Protein AF-A0A2V7YSQ0-F1 (afdb_monomer)

Sequence (311 aa):
MSGLRAIFRGVSRERAHGLPSAWEGLARELPAIRLREMPGPPEDDIPSLSVPVEEWESQNFNFYDMDWRLDSLAERDFGPFAVDILGRPEELPRAAGEILTRCQRWMDRRNEASRSAVFDRVLAEHRDAHDLAKPLVRADYDHALDTWQWTFRLAPDADLAVQLAALFHDVERLASEADARVEHHAADYQVFKNDHAARGAELAEALLAWVGIDAGARERAAHLIAAHEHLPGPGDPDAAALSLLNDADALSFFSLNSGGYLDYFGPEATRRKVAYTLRRLRPEARRYLDGLRLRPTVAAAVAAELEALAA

Structure (mmCIF, N/CA/C/O backbone):
data_AF-A0A2V7YSQ0-F1
#
_entry.id   AF-A0A2V7YSQ0-F1
#
loop_
_atom_site.group_PDB
_atom_site.id
_atom_site.type_symbol
_atom_site.label_atom_id
_atom_site.label_alt_id
_atom_site.label_comp_id
_atom_site.label_asym_id
_atom_site.label_entity_id
_atom_site.label_seq_id
_atom_site.pdbx_PDB_ins_code
_atom_site.Cartn_x
_atom_site.Cartn_y
_atom_site.Cartn_z
_atom_site.occupancy
_atom_site.B_iso_or_equiv
_atom_site.auth_seq_id
_atom_site.auth_comp_id
_atom_site.auth_asym_id
_atom_site.auth_atom_id
_atom_site.pdbx_PDB_model_num
ATOM 1 N N . MET A 1 1 ? 16.114 -13.791 -24.724 1.00 64.12 1 MET A N 1
ATOM 2 C CA . MET A 1 1 ? 15.892 -12.904 -23.568 1.00 64.12 1 MET A CA 1
ATOM 3 C C . MET A 1 1 ? 15.799 -13.786 -22.347 1.00 64.12 1 MET A C 1
ATOM 5 O O . MET A 1 1 ? 15.045 -14.748 -22.391 1.00 64.12 1 MET A O 1
ATOM 9 N N . SER A 1 2 ? 16.596 -13.502 -21.325 1.00 84.88 2 SER A N 1
ATOM 10 C CA . SER A 1 2 ? 16.394 -14.041 -19.981 1.00 84.88 2 SER A CA 1
ATOM 11 C C . SER A 1 2 ? 15.284 -13.257 -19.280 1.00 84.88 2 SER A C 1
ATOM 13 O O . SER A 1 2 ? 15.035 -12.100 -19.620 1.00 84.88 2 SER A O 1
ATOM 15 N N . GLY A 1 3 ? 14.641 -13.858 -18.292 1.00 92.69 3 GLY A N 1
ATOM 16 C CA . GLY A 1 3 ? 13.670 -13.172 -17.452 1.00 92.69 3 GLY A CA 1
ATOM 17 C C . GLY A 1 3 ? 13.597 -13.760 -16.053 1.00 92.69 3 GLY A C 1
ATOM 18 O O . GLY A 1 3 ? 14.205 -14.792 -15.757 1.00 92.69 3 GLY A O 1
ATOM 19 N N . LEU A 1 4 ? 12.826 -13.098 -15.203 1.00 94.75 4 LEU A N 1
ATOM 20 C CA . LEU A 1 4 ? 12.463 -13.571 -13.878 1.00 94.75 4 LEU A CA 1
ATOM 21 C C . LEU A 1 4 ? 10.946 -13.694 -13.805 1.00 94.75 4 LEU A C 1
ATOM 23 O O . LEU A 1 4 ? 10.229 -12.726 -14.040 1.00 94.75 4 LEU A O 1
ATOM 27 N N . ARG A 1 5 ? 10.465 -14.871 -13.426 1.00 94.88 5 ARG A N 1
ATOM 28 C CA . ARG A 1 5 ? 9.064 -15.108 -13.107 1.00 94.88 5 ARG A CA 1
ATOM 29 C C . ARG A 1 5 ? 8.829 -14.952 -11.620 1.00 94.88 5 ARG A C 1
ATOM 31 O O . ARG A 1 5 ? 9.484 -15.628 -10.827 1.00 94.88 5 ARG A O 1
ATOM 38 N N . ALA A 1 6 ? 7.853 -14.136 -11.253 1.00 95.00 6 ALA A N 1
ATOM 39 C CA . ALA A 1 6 ? 7.338 -14.025 -9.898 1.00 95.00 6 ALA A CA 1
ATOM 40 C C . ALA A 1 6 ? 5.908 -14.560 -9.849 1.00 95.00 6 ALA A C 1
ATOM 42 O O . ALA A 1 6 ? 5.022 -13.998 -10.482 1.00 95.00 6 ALA A O 1
ATOM 43 N N . ILE A 1 7 ? 5.684 -15.649 -9.115 1.00 94.06 7 ILE A N 1
ATOM 44 C CA . ILE A 1 7 ? 4.374 -16.299 -8.992 1.00 94.06 7 ILE A CA 1
ATOM 45 C C . ILE A 1 7 ? 3.739 -15.900 -7.658 1.00 94.06 7 ILE A C 1
ATOM 47 O O . ILE A 1 7 ? 4.334 -16.098 -6.592 1.00 94.06 7 ILE A O 1
ATOM 51 N N . PHE A 1 8 ? 2.524 -15.365 -7.742 1.00 93.31 8 PHE A N 1
ATOM 52 C CA . PHE A 1 8 ? 1.687 -14.915 -6.637 1.00 93.31 8 PHE A CA 1
ATOM 53 C C . PHE A 1 8 ? 0.576 -15.933 -6.382 1.00 93.31 8 PHE A C 1
ATOM 55 O O . PHE A 1 8 ? -0.023 -16.437 -7.331 1.00 93.31 8 PHE A O 1
ATOM 62 N N . ARG A 1 9 ? 0.262 -16.176 -5.099 1.00 86.44 9 ARG A N 1
ATOM 63 C CA . ARG A 1 9 ? -0.756 -17.140 -4.623 1.00 86.44 9 ARG A CA 1
ATOM 64 C C . ARG A 1 9 ? -0.460 -18.593 -5.049 1.00 86.44 9 ARG A C 1
ATOM 66 O O . ARG A 1 9 ? 0.371 -18.865 -5.907 1.00 86.44 9 ARG A O 1
ATOM 73 N N . GLY A 1 10 ? -1.059 -19.572 -4.365 1.00 65.56 10 GLY A N 1
ATOM 74 C CA . GLY A 1 10 ? -0.857 -21.001 -4.682 1.00 65.56 10 GLY A CA 1
ATOM 75 C C . GLY A 1 10 ? 0.560 -21.548 -4.426 1.00 65.56 10 GLY A C 1
ATOM 76 O O . GLY A 1 10 ? 0.900 -22.646 -4.869 1.00 65.56 10 GLY A O 1
ATOM 77 N N . VAL A 1 11 ? 1.402 -20.809 -3.701 1.00 57.97 11 VAL A N 1
ATOM 78 C CA . VAL A 1 11 ? 2.773 -21.218 -3.388 1.00 57.97 11 VAL A CA 1
ATOM 79 C C . VAL A 1 11 ? 2.751 -22.213 -2.221 1.00 57.97 11 VAL A C 1
ATOM 81 O O . VAL A 1 11 ? 2.649 -21.831 -1.057 1.00 57.97 11 VAL A O 1
ATOM 84 N N . SER A 1 12 ? 2.867 -23.512 -2.521 1.00 52.91 12 SER A N 1
ATOM 85 C CA . SER A 1 12 ? 3.298 -24.513 -1.529 1.00 52.91 12 SER A CA 1
ATOM 86 C C . SER A 1 12 ? 4.596 -24.026 -0.867 1.00 52.91 12 SER A C 1
ATOM 88 O O . SER A 1 12 ? 5.493 -23.572 -1.585 1.00 52.91 12 SER A O 1
ATOM 90 N N . ARG A 1 13 ? 4.698 -24.136 0.472 1.00 50.50 13 ARG A N 1
ATOM 91 C CA . ARG A 1 13 ? 5.861 -23.772 1.320 1.00 50.50 13 ARG A CA 1
ATOM 92 C C . ARG A 1 13 ? 7.133 -24.593 1.024 1.00 50.50 13 ARG A C 1
ATOM 94 O O . ARG A 1 13 ? 7.961 -24.807 1.909 1.00 50.50 13 ARG A O 1
ATOM 101 N N . GLU A 1 14 ? 7.318 -25.075 -0.194 1.00 47.69 14 GLU A N 1
ATOM 102 C CA . GLU A 1 14 ? 8.630 -25.512 -0.638 1.00 47.69 14 GLU A CA 1
ATOM 103 C C . GLU A 1 14 ? 9.538 -24.286 -0.644 1.00 47.69 14 GLU A C 1
ATOM 105 O O . GLU A 1 14 ? 9.328 -23.326 -1.388 1.00 47.69 14 GLU A O 1
ATOM 110 N N . ARG A 1 15 ? 10.516 -24.294 0.269 1.00 49.53 15 ARG A N 1
ATOM 111 C CA . ARG A 1 15 ? 11.587 -23.301 0.287 1.00 49.53 15 ARG A CA 1
ATOM 112 C C . ARG A 1 15 ? 12.182 -23.244 -1.111 1.00 49.53 15 ARG A C 1
ATOM 114 O O . ARG A 1 15 ? 12.378 -24.287 -1.731 1.00 49.53 15 ARG A O 1
ATOM 121 N N . ALA A 1 16 ? 12.500 -22.037 -1.562 1.00 51.12 16 ALA A N 1
ATOM 122 C CA . ALA A 1 16 ? 13.264 -21.809 -2.775 1.00 51.12 16 ALA A CA 1
ATOM 123 C C . ALA A 1 16 ? 14.678 -22.408 -2.623 1.00 51.12 16 ALA A C 1
ATOM 125 O O . ALA A 1 16 ? 15.647 -21.716 -2.329 1.00 51.12 16 ALA A O 1
ATOM 126 N N . HIS A 1 17 ? 14.790 -23.729 -2.723 1.00 44.84 17 HIS A N 1
ATOM 127 C CA . HIS A 1 17 ? 16.056 -24.432 -2.742 1.00 44.84 17 HIS A CA 1
ATOM 128 C C . HIS A 1 17 ? 16.632 -24.310 -4.152 1.00 44.84 17 HIS A C 1
ATOM 130 O O . HIS A 1 17 ? 15.997 -24.719 -5.120 1.00 44.84 17 HIS A O 1
ATOM 136 N N . GLY A 1 18 ? 17.832 -23.735 -4.257 1.00 58.50 18 GLY A N 1
ATOM 137 C CA . GLY A 1 18 ? 18.566 -23.638 -5.520 1.00 58.50 18 GLY A CA 1
ATOM 138 C C . GLY A 1 18 ? 18.329 -22.367 -6.340 1.00 58.50 18 GLY A C 1
ATOM 139 O O . GLY A 1 18 ? 18.685 -22.363 -7.514 1.00 58.50 18 GLY A O 1
ATOM 140 N N . LEU A 1 19 ? 17.769 -21.291 -5.764 1.00 64.56 19 LEU A N 1
ATOM 141 C CA . LEU A 1 19 ? 17.827 -19.982 -6.425 1.00 64.56 19 LEU A CA 1
ATOM 142 C C . LEU A 1 19 ? 19.280 -19.479 -6.466 1.00 64.56 19 LEU A C 1
ATOM 144 O O . LEU A 1 19 ? 19.974 -19.569 -5.452 1.00 64.56 19 LEU A O 1
ATOM 148 N N . PRO A 1 20 ? 19.744 -18.925 -7.599 1.00 71.44 20 PRO A N 1
ATOM 149 C CA . PRO A 1 20 ? 21.018 -18.219 -7.658 1.00 71.44 20 PRO A CA 1
ATOM 150 C C . PRO A 1 20 ? 21.117 -17.111 -6.603 1.00 71.44 20 PRO A C 1
ATOM 152 O O . PRO A 1 20 ? 20.122 -16.461 -6.274 1.00 71.44 20 PRO A O 1
ATOM 155 N N . SER A 1 21 ? 22.339 -16.839 -6.131 1.00 72.81 21 SER A N 1
ATOM 156 C CA . SER A 1 21 ? 22.615 -15.847 -5.078 1.00 72.81 21 SER A CA 1
ATOM 157 C C . SER A 1 21 ? 22.058 -14.452 -5.385 1.00 72.81 21 SER A C 1
ATOM 159 O O . SER A 1 21 ? 21.745 -13.696 -4.469 1.00 72.81 21 SER A O 1
ATOM 161 N N . ALA A 1 22 ? 21.899 -14.116 -6.670 1.00 79.69 22 ALA A N 1
ATOM 162 C CA . ALA A 1 22 ? 21.325 -12.853 -7.128 1.00 79.69 22 ALA A CA 1
ATOM 163 C C . ALA A 1 22 ? 19.872 -12.628 -6.657 1.00 79.69 22 ALA A C 1
ATOM 165 O O . ALA A 1 22 ? 19.461 -11.481 -6.502 1.00 79.69 22 ALA A O 1
ATOM 166 N N . TRP A 1 23 ? 19.111 -13.695 -6.380 1.00 87.88 23 TRP A N 1
ATOM 167 C CA . TRP A 1 23 ? 17.690 -13.618 -6.009 1.00 87.88 23 TRP A CA 1
ATOM 168 C C . TRP A 1 23 ? 17.419 -13.859 -4.523 1.00 87.88 23 TRP A C 1
ATOM 170 O O . TRP A 1 23 ? 16.304 -13.627 -4.061 1.00 87.88 23 TRP A O 1
ATOM 180 N N . GLU A 1 24 ? 18.416 -14.297 -3.750 1.00 85.69 24 GLU A N 1
ATOM 181 C CA . GLU A 1 24 ? 18.244 -14.616 -2.326 1.00 85.69 24 GLU A CA 1
ATOM 182 C C . GLU A 1 24 ? 17.800 -13.407 -1.496 1.00 85.69 24 GLU A C 1
ATOM 184 O O . GLU A 1 24 ? 16.998 -13.549 -0.572 1.00 85.69 24 GLU A O 1
ATOM 189 N N . GLY A 1 25 ? 18.309 -12.213 -1.824 1.00 87.50 25 GLY A N 1
ATOM 190 C CA . GLY A 1 25 ? 17.897 -10.968 -1.173 1.00 87.50 25 GLY A CA 1
ATOM 191 C C . GLY A 1 25 ? 16.407 -10.699 -1.371 1.00 87.50 25 GLY A C 1
ATOM 192 O O . GLY A 1 25 ? 15.675 -10.532 -0.397 1.00 87.50 25 GLY A O 1
ATOM 193 N N . LEU A 1 26 ? 15.956 -10.768 -2.625 1.00 88.56 26 LEU A N 1
ATOM 194 C CA . LEU A 1 26 ? 14.568 -10.527 -3.005 1.00 88.56 26 LEU A CA 1
ATOM 195 C C . LEU A 1 26 ? 13.623 -11.598 -2.442 1.00 88.56 26 LEU A C 1
ATOM 197 O O . LEU A 1 26 ? 12.566 -11.270 -1.915 1.00 88.56 26 LEU A O 1
ATOM 201 N N . ALA A 1 27 ? 14.024 -12.871 -2.467 1.00 88.75 27 ALA A N 1
ATOM 202 C CA . ALA A 1 27 ? 13.246 -13.966 -1.888 1.00 88.75 27 ALA A CA 1
ATOM 203 C C . ALA A 1 27 ? 13.101 -13.845 -0.360 1.00 88.75 27 ALA A C 1
ATOM 205 O O . ALA A 1 27 ? 12.060 -14.197 0.195 1.00 88.75 27 ALA A O 1
ATOM 206 N N . ARG A 1 28 ? 14.128 -13.337 0.336 1.00 87.94 28 ARG A N 1
ATOM 207 C CA . ARG A 1 28 ? 14.058 -13.066 1.782 1.00 87.94 28 ARG A CA 1
ATOM 208 C C . ARG A 1 28 ? 13.123 -11.901 2.087 1.00 87.94 28 ARG A C 1
ATOM 210 O O . ARG A 1 28 ? 12.396 -11.944 3.074 1.00 87.94 28 ARG A O 1
ATOM 217 N N . GLU A 1 29 ? 13.165 -10.870 1.255 1.00 87.81 29 GLU A N 1
ATOM 218 C CA . GLU A 1 29 ? 12.348 -9.672 1.415 1.00 87.81 29 GLU A CA 1
ATOM 219 C C . GLU A 1 29 ? 10.873 -9.905 1.057 1.00 87.81 29 GLU A C 1
ATOM 221 O O . GLU A 1 29 ? 9.981 -9.329 1.688 1.00 87.81 29 GLU A O 1
ATOM 226 N N . LEU A 1 30 ? 10.612 -10.786 0.086 1.00 89.75 30 LEU A N 1
ATOM 227 C CA . LEU A 1 30 ? 9.295 -11.100 -0.466 1.00 89.75 30 LEU A CA 1
ATOM 228 C C . LEU A 1 30 ? 8.984 -12.609 -0.363 1.00 89.75 30 LEU A C 1
ATOM 230 O O . LEU A 1 30 ? 8.771 -13.277 -1.376 1.00 89.75 30 LEU A O 1
ATOM 234 N N . PRO A 1 31 ? 8.904 -13.173 0.858 1.00 88.31 31 PRO A N 1
ATOM 235 C CA . PRO A 1 31 ? 8.850 -14.623 1.072 1.00 88.31 31 PRO A CA 1
ATOM 236 C C . PRO A 1 31 ? 7.537 -15.285 0.624 1.00 88.31 31 PRO A C 1
ATOM 238 O O . PRO A 1 31 ? 7.444 -16.511 0.599 1.00 88.31 31 PRO A O 1
ATOM 241 N N . ALA A 1 32 ? 6.509 -14.492 0.309 1.00 89.19 32 ALA A N 1
ATOM 242 C CA . ALA A 1 32 ? 5.219 -14.970 -0.187 1.00 89.19 32 ALA A CA 1
ATOM 243 C C . ALA A 1 32 ? 5.178 -15.131 -1.721 1.00 89.19 32 ALA A C 1
ATOM 245 O O . ALA A 1 32 ? 4.180 -15.619 -2.249 1.00 89.19 32 ALA A O 1
ATOM 246 N N . ILE A 1 33 ? 6.243 -14.735 -2.430 1.00 90.81 33 ILE A N 1
ATOM 247 C CA . ILE A 1 33 ? 6.379 -14.881 -3.882 1.00 90.81 33 ILE A CA 1
ATOM 248 C C . ILE A 1 33 ? 7.325 -16.038 -4.191 1.00 90.81 33 ILE A C 1
ATOM 250 O O . ILE A 1 33 ? 8.416 -16.140 -3.629 1.00 90.81 33 ILE A O 1
ATOM 254 N N . ARG A 1 34 ? 6.948 -16.883 -5.154 1.00 90.62 34 ARG A N 1
ATOM 255 C CA . ARG A 1 34 ? 7.876 -17.858 -5.735 1.00 90.62 34 ARG A CA 1
ATOM 256 C C . ARG A 1 34 ? 8.589 -17.244 -6.934 1.00 90.62 34 ARG A C 1
ATOM 258 O O . ARG A 1 34 ? 7.948 -16.912 -7.926 1.00 90.62 34 ARG A O 1
ATOM 265 N N . LEU A 1 35 ? 9.911 -17.138 -6.845 1.00 92.06 35 LEU A N 1
ATOM 266 C CA . LEU A 1 35 ? 10.765 -16.670 -7.934 1.00 92.06 35 LEU A CA 1
ATOM 267 C C . LEU A 1 35 ? 11.282 -17.852 -8.765 1.00 92.06 35 LEU A C 1
ATOM 269 O O . LEU A 1 35 ? 11.637 -18.891 -8.207 1.00 92.06 35 LEU A O 1
ATOM 273 N N . ARG A 1 36 ? 11.335 -17.697 -10.090 1.00 90.75 36 ARG A N 1
ATOM 274 C CA . ARG A 1 36 ? 11.885 -18.684 -11.033 1.00 90.75 36 ARG A CA 1
ATOM 275 C C . ARG A 1 36 ? 12.567 -17.974 -12.199 1.00 90.75 36 ARG A C 1
ATOM 277 O O . ARG A 1 36 ? 11.959 -17.126 -12.839 1.00 90.75 36 ARG A O 1
ATOM 284 N N . GLU A 1 37 ? 13.802 -18.347 -12.513 1.00 90.69 37 GLU A N 1
ATOM 285 C CA . GLU A 1 37 ? 14.463 -17.852 -13.724 1.00 90.69 37 GLU A CA 1
ATOM 286 C C . GLU A 1 37 ? 13.796 -18.403 -14.988 1.00 90.69 37 GLU A C 1
ATOM 288 O O . GLU A 1 37 ? 13.350 -19.553 -15.046 1.00 90.69 37 GLU A O 1
ATOM 293 N N . MET A 1 38 ? 13.748 -17.563 -16.015 1.00 89.06 38 MET A N 1
ATOM 294 C CA . MET A 1 38 ? 13.172 -17.867 -17.315 1.00 89.06 38 MET A CA 1
ATOM 295 C C . MET A 1 38 ? 14.259 -17.768 -18.388 1.00 89.06 38 MET A C 1
ATOM 297 O O . MET A 1 38 ? 14.553 -16.669 -18.861 1.00 89.06 38 MET A O 1
ATOM 301 N N . PRO A 1 39 ? 14.871 -18.889 -18.812 1.00 83.62 39 PRO A N 1
ATOM 302 C CA . PRO A 1 39 ? 15.770 -18.888 -19.969 1.00 83.62 39 PRO A CA 1
ATOM 303 C C . PRO A 1 39 ? 15.010 -18.728 -21.302 1.00 83.62 39 PRO A C 1
ATOM 305 O O . PRO A 1 39 ? 15.621 -18.462 -22.336 1.00 83.62 39 PRO A O 1
ATOM 308 N N . GLY A 1 40 ? 13.683 -18.886 -21.276 1.00 81.31 40 GLY A N 1
ATOM 309 C CA . GLY A 1 40 ? 12.763 -18.763 -22.402 1.00 81.31 40 GLY A CA 1
ATOM 310 C C . GLY A 1 40 ? 11.313 -18.597 -21.918 1.00 81.31 40 GLY A C 1
ATOM 311 O O . GLY A 1 40 ? 11.101 -18.383 -20.720 1.00 81.31 40 GLY A O 1
ATOM 312 N N . PRO A 1 41 ? 10.319 -18.680 -22.822 1.00 81.81 41 PRO A N 1
ATOM 313 C CA . PRO A 1 41 ? 8.902 -18.586 -22.470 1.00 81.81 41 PRO A CA 1
ATOM 314 C C . PRO A 1 41 ? 8.510 -19.623 -21.406 1.00 81.81 41 PRO A C 1
ATOM 316 O O . PRO A 1 41 ? 9.106 -20.703 -21.364 1.00 81.81 41 PRO A O 1
ATOM 319 N N . PRO A 1 42 ? 7.521 -19.329 -20.547 1.00 81.94 42 PRO A N 1
ATOM 320 C CA . PRO A 1 42 ? 7.058 -20.301 -19.573 1.00 81.94 42 PRO A CA 1
ATOM 321 C C . PRO A 1 42 ? 6.341 -21.465 -20.274 1.00 81.94 42 PRO A C 1
ATOM 323 O O . PRO A 1 42 ? 5.620 -21.266 -21.246 1.00 81.94 42 PRO A O 1
ATOM 326 N N . GLU A 1 43 ? 6.545 -22.682 -19.767 1.00 82.69 43 GLU A N 1
ATOM 327 C CA . GLU A 1 43 ? 5.928 -23.919 -20.282 1.00 82.69 43 GLU A CA 1
ATOM 328 C C . GLU A 1 43 ? 4.645 -24.317 -19.528 1.00 82.69 43 GLU A C 1
ATOM 330 O O . GLU A 1 43 ? 4.051 -25.349 -19.825 1.00 82.69 43 GLU A O 1
ATOM 335 N N . ASP A 1 44 ? 4.244 -23.539 -18.521 1.00 87.12 44 ASP A N 1
ATOM 336 C CA . ASP A 1 44 ? 3.052 -23.792 -17.710 1.00 87.12 44 ASP A CA 1
ATOM 337 C C . ASP A 1 44 ? 1.910 -22.826 -18.066 1.00 87.12 44 ASP A C 1
ATOM 339 O O . ASP A 1 44 ? 2.136 -21.753 -18.626 1.00 87.12 44 ASP A O 1
ATOM 343 N N . ASP A 1 45 ? 0.684 -23.207 -17.703 1.00 89.25 45 ASP A N 1
ATOM 344 C CA . ASP A 1 45 ? -0.538 -22.460 -18.025 1.00 89.25 45 ASP A CA 1
ATOM 345 C C . ASP A 1 45 ? -0.875 -21.360 -16.996 1.00 89.25 45 ASP A C 1
ATOM 347 O O . ASP A 1 45 ? -2.008 -20.875 -16.961 1.00 89.25 45 ASP A O 1
ATOM 351 N N . ILE A 1 46 ? 0.065 -20.966 -16.121 1.00 92.56 46 ILE A N 1
ATOM 352 C CA . ILE A 1 46 ? -0.195 -19.911 -15.130 1.00 92.56 46 ILE A CA 1
ATOM 353 C C . ILE A 1 46 ? -0.385 -18.580 -15.875 1.00 92.56 46 ILE A C 1
ATOM 355 O O . ILE A 1 46 ? 0.557 -18.136 -16.543 1.00 92.56 46 ILE A O 1
ATOM 359 N N . PRO A 1 47 ? -1.547 -17.907 -15.739 1.00 94.25 47 PRO A N 1
ATOM 360 C CA . PRO A 1 47 ? -1.776 -16.604 -16.351 1.00 94.25 47 PRO A CA 1
ATOM 361 C C . PRO A 1 47 ? -0.723 -15.596 -15.892 1.00 94.25 47 PRO A C 1
ATOM 363 O O . PRO A 1 47 ? -0.451 -15.488 -14.693 1.00 94.25 47 PRO A O 1
ATOM 366 N N . SER A 1 48 ? -0.136 -14.847 -16.825 1.00 95.25 48 SER A N 1
ATOM 367 C CA . SER A 1 48 ? 0.901 -13.875 -16.488 1.00 95.25 48 SER A CA 1
ATOM 368 C C . SER A 1 48 ? 0.795 -12.549 -17.220 1.00 95.25 48 SER A C 1
ATOM 370 O O . SER A 1 48 ? 0.225 -12.441 -18.308 1.00 95.25 48 SER A O 1
ATOM 372 N N . LEU A 1 49 ? 1.375 -11.527 -16.590 1.00 96.75 49 LEU A N 1
ATOM 373 C CA . LEU A 1 49 ? 1.668 -10.244 -17.206 1.00 96.75 49 LEU A CA 1
ATOM 374 C C . LEU A 1 49 ? 3.169 -10.149 -17.484 1.00 96.75 49 LEU A C 1
ATOM 376 O O . LEU A 1 49 ? 3.975 -10.196 -16.556 1.00 96.75 49 LEU A O 1
ATOM 380 N N . SER A 1 50 ? 3.543 -9.975 -18.749 1.00 96.62 50 SER A N 1
ATOM 381 C CA . SER A 1 50 ? 4.921 -9.651 -19.115 1.00 96.62 50 SER A CA 1
ATOM 382 C C . SER A 1 50 ? 5.194 -8.161 -18.929 1.00 96.62 50 SER A C 1
ATOM 384 O O . SER A 1 50 ? 4.437 -7.331 -19.429 1.00 96.62 50 SER A O 1
ATOM 386 N N . VAL A 1 51 ? 6.291 -7.841 -18.245 1.00 97.44 51 VAL A N 1
ATOM 387 C CA . VAL A 1 51 ? 6.771 -6.475 -18.012 1.00 97.44 51 VAL A CA 1
ATOM 388 C C . VAL A 1 51 ? 8.209 -6.376 -18.529 1.00 97.44 51 VAL A C 1
ATOM 390 O O . VAL A 1 51 ? 9.144 -6.824 -17.853 1.00 97.44 51 VAL A O 1
ATOM 393 N N . PRO A 1 52 ? 8.418 -5.840 -19.743 1.00 97.00 52 PRO A N 1
ATOM 394 C CA . PRO A 1 52 ? 9.754 -5.541 -20.238 1.00 97.00 52 PRO A CA 1
ATOM 395 C C . PRO A 1 52 ? 10.419 -4.460 -19.380 1.00 97.00 52 PRO A C 1
ATOM 397 O O . PRO A 1 52 ? 9.811 -3.429 -19.093 1.00 97.00 52 PRO A O 1
ATOM 400 N N . VAL A 1 53 ? 11.680 -4.666 -18.996 1.00 96.94 53 VAL A N 1
ATOM 401 C CA . VAL A 1 53 ? 12.434 -3.701 -18.177 1.00 96.94 53 VAL A CA 1
ATOM 402 C C . VAL A 1 53 ? 12.563 -2.350 -18.888 1.00 96.94 53 VAL A C 1
ATOM 404 O O . VAL A 1 53 ? 12.370 -1.314 -18.263 1.00 96.94 53 VAL A O 1
ATOM 407 N N . GLU A 1 54 ? 12.782 -2.350 -20.205 1.00 96.19 54 GLU A N 1
ATOM 408 C CA . GLU A 1 54 ? 12.834 -1.123 -21.014 1.00 96.19 54 GLU A CA 1
ATOM 409 C C . GLU A 1 54 ? 11.526 -0.315 -20.937 1.00 96.19 54 GLU A C 1
ATOM 411 O O . GLU A 1 54 ? 11.549 0.914 -20.841 1.00 96.19 54 GLU A O 1
ATOM 416 N N . GLU A 1 55 ? 10.375 -0.995 -20.931 1.00 96.00 55 GLU A N 1
ATOM 417 C CA . GLU A 1 55 ? 9.081 -0.332 -20.767 1.00 96.00 55 GLU A CA 1
ATOM 418 C C . GLU A 1 55 ? 8.929 0.219 -19.346 1.00 96.00 55 GLU A C 1
ATOM 420 O O . GLU A 1 55 ? 8.564 1.383 -19.192 1.00 96.00 55 GLU A O 1
ATOM 425 N N . TRP A 1 56 ? 9.261 -0.569 -18.318 1.00 96.25 56 TRP A N 1
ATOM 426 C CA . TRP A 1 56 ? 9.206 -0.157 -16.906 1.00 96.25 56 TRP A CA 1
ATOM 427 C C . TRP A 1 56 ? 10.050 1.094 -16.603 1.00 96.25 56 TRP A C 1
ATOM 429 O O . TRP A 1 56 ? 9.645 1.995 -15.855 1.00 96.25 56 TRP A O 1
ATOM 439 N N . GLU A 1 57 ? 11.232 1.180 -17.210 1.00 94.06 57 GLU A N 1
ATOM 440 C CA . GLU A 1 57 ? 12.146 2.310 -17.046 1.00 94.06 57 GLU A CA 1
ATOM 441 C C . GLU A 1 57 ? 11.705 3.555 -17.831 1.00 94.06 57 GLU A C 1
ATOM 443 O O . GLU A 1 57 ? 12.145 4.671 -17.529 1.00 94.06 57 GLU A O 1
ATOM 448 N N . SER A 1 58 ? 10.775 3.408 -18.779 1.00 92.75 58 SER A N 1
ATOM 449 C CA . SER A 1 58 ? 10.237 4.523 -19.554 1.00 92.75 58 SER A CA 1
ATOM 450 C C . SER A 1 58 ? 9.632 5.602 -18.655 1.00 92.75 58 SER A C 1
ATOM 452 O O . SER A 1 58 ? 8.947 5.341 -17.663 1.00 92.75 58 SER A O 1
ATOM 454 N N . GLN A 1 59 ? 9.838 6.866 -19.032 1.00 86.31 59 GLN A N 1
ATOM 455 C CA . GLN A 1 59 ? 9.206 8.008 -18.359 1.00 86.31 59 GLN A CA 1
ATOM 456 C C . GLN A 1 59 ? 7.684 8.035 -18.551 1.00 86.31 59 GLN A C 1
ATOM 458 O O . GLN A 1 59 ? 6.982 8.667 -17.761 1.00 86.31 59 GLN A O 1
ATOM 463 N N . ASN A 1 60 ? 7.197 7.340 -19.580 1.00 86.62 60 ASN A N 1
ATOM 464 C CA . ASN A 1 60 ? 5.787 7.252 -19.945 1.00 86.62 60 ASN A CA 1
ATOM 465 C C . ASN A 1 60 ? 5.168 5.905 -19.550 1.00 86.62 60 ASN A C 1
ATOM 467 O O . ASN A 1 60 ? 4.109 5.560 -20.071 1.00 86.62 60 ASN A O 1
ATOM 471 N N . PHE A 1 61 ? 5.825 5.125 -18.682 1.00 92.75 61 PHE A N 1
ATOM 472 C CA . PHE A 1 61 ? 5.264 3.861 -18.219 1.00 92.75 61 PHE A CA 1
ATOM 473 C C . PHE A 1 61 ? 3.889 4.092 -17.582 1.00 92.75 61 PHE A C 1
ATOM 475 O O . PHE A 1 61 ? 3.730 4.928 -16.687 1.00 92.75 61 PHE A O 1
ATOM 482 N N . ASN A 1 62 ? 2.887 3.363 -18.069 1.00 92.56 62 ASN A N 1
ATOM 483 C CA . ASN A 1 62 ? 1.514 3.516 -17.620 1.00 92.56 62 ASN A CA 1
ATOM 484 C C . ASN A 1 62 ? 1.245 2.582 -16.437 1.00 92.56 62 ASN A C 1
ATOM 486 O O . ASN A 1 62 ? 0.824 1.438 -16.607 1.00 92.56 62 ASN A O 1
ATOM 490 N N . PHE A 1 63 ? 1.479 3.095 -15.230 1.00 93.12 63 PHE A N 1
ATOM 491 C CA . PHE A 1 63 ? 1.229 2.349 -14.000 1.00 93.12 63 PHE A CA 1
ATOM 492 C C . PHE A 1 63 ? -0.228 1.891 -13.862 1.00 93.12 63 PHE A C 1
ATOM 494 O O . PHE A 1 63 ? -0.459 0.768 -13.427 1.00 93.12 63 PHE A O 1
ATOM 501 N N . TYR A 1 64 ? -1.190 2.717 -14.285 1.00 92.00 64 TYR A N 1
ATOM 502 C CA . TYR A 1 64 ? -2.614 2.387 -14.206 1.00 92.00 64 TYR A CA 1
ATOM 503 C C . TYR A 1 64 ? -2.990 1.197 -15.088 1.00 92.00 64 TYR A C 1
ATOM 505 O O . TYR A 1 64 ? -3.740 0.331 -14.649 1.00 92.00 64 TYR A O 1
ATOM 513 N N . ASP A 1 65 ? -2.463 1.134 -16.316 1.00 94.62 65 ASP A N 1
ATOM 514 C CA . ASP A 1 65 ? -2.696 -0.014 -17.202 1.00 94.62 65 ASP A CA 1
ATOM 515 C C . ASP A 1 65 ? -2.094 -1.294 -16.613 1.00 94.62 65 ASP A C 1
ATOM 517 O O . ASP A 1 65 ? -2.756 -2.331 -16.577 1.00 94.62 65 ASP A O 1
ATOM 521 N N . MET A 1 66 ? -0.866 -1.216 -16.086 1.00 95.62 66 MET A N 1
ATOM 522 C CA . MET A 1 66 ? -0.229 -2.361 -15.435 1.00 95.62 66 MET A CA 1
ATOM 523 C C . MET A 1 66 ? -1.059 -2.861 -14.248 1.00 95.62 66 MET A C 1
ATOM 525 O O . MET A 1 66 ? -1.340 -4.056 -14.163 1.00 95.62 66 MET A O 1
ATOM 529 N N . ASP A 1 67 ? -1.461 -1.955 -13.355 1.00 95.44 67 ASP A N 1
ATOM 530 C CA . ASP A 1 67 ? -2.257 -2.296 -12.178 1.00 95.44 67 ASP A CA 1
ATOM 531 C C . ASP A 1 67 ? -3.594 -2.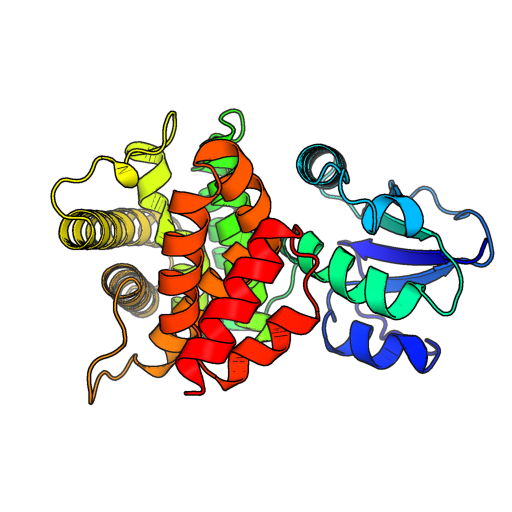918 -12.572 1.00 95.44 67 ASP A C 1
ATOM 533 O O . ASP A 1 67 ? -3.898 -4.009 -12.106 1.00 95.44 67 ASP A O 1
ATOM 537 N N . TRP A 1 68 ? -4.325 -2.313 -13.512 1.00 94.62 68 TRP A N 1
ATOM 538 C CA . TRP A 1 68 ? -5.605 -2.843 -13.985 1.00 94.62 68 TRP A CA 1
ATOM 539 C C . TRP A 1 68 ? -5.480 -4.250 -14.590 1.00 94.62 68 TRP A C 1
ATOM 541 O O . TRP A 1 68 ? -6.324 -5.122 -14.356 1.00 94.62 68 TRP A O 1
ATOM 551 N N . ARG A 1 69 ? -4.411 -4.508 -15.355 1.00 96.25 69 ARG A N 1
ATOM 552 C CA . ARG A 1 69 ? -4.144 -5.838 -15.925 1.00 96.25 69 ARG A CA 1
ATOM 553 C C . ARG A 1 69 ? -3.823 -6.862 -14.840 1.00 96.25 69 ARG A C 1
ATOM 555 O O . ARG A 1 69 ? -4.275 -8.000 -14.940 1.00 96.25 69 ARG A O 1
ATOM 562 N N . LEU A 1 70 ? -3.065 -6.478 -13.816 1.00 95.31 70 LEU A N 1
ATOM 563 C CA . LEU A 1 70 ? -2.750 -7.355 -12.687 1.00 95.31 70 LEU A CA 1
ATOM 564 C C . LEU A 1 70 ? -3.961 -7.602 -11.790 1.00 95.31 70 LEU A C 1
ATOM 566 O O . LEU A 1 70 ? -4.173 -8.738 -11.380 1.00 95.31 70 LEU A O 1
ATOM 570 N N . ASP A 1 71 ? -4.791 -6.590 -11.557 1.00 94.06 71 ASP A N 1
ATOM 571 C CA . ASP A 1 71 ? -6.066 -6.732 -10.856 1.00 94.06 71 ASP A CA 1
ATOM 572 C C . ASP A 1 71 ? -6.967 -7.725 -11.592 1.00 94.06 71 ASP A C 1
ATOM 574 O O . ASP A 1 71 ? -7.437 -8.697 -11.005 1.00 94.06 71 ASP A O 1
ATOM 578 N N . SER A 1 72 ? -7.091 -7.570 -12.914 1.00 93.81 72 SER A N 1
ATOM 579 C CA . SER A 1 72 ? -7.846 -8.497 -13.762 1.00 93.81 72 SER A CA 1
ATOM 580 C C . SER A 1 72 ? -7.326 -9.937 -13.666 1.00 93.81 72 SER A C 1
ATOM 582 O O . SER A 1 72 ? -8.116 -10.879 -13.675 1.00 93.81 72 SER A O 1
ATOM 584 N N . LEU A 1 73 ? -6.006 -10.135 -13.560 1.00 93.50 73 LEU A N 1
ATOM 585 C CA . LEU A 1 73 ? -5.408 -11.460 -13.352 1.00 93.50 73 LEU A CA 1
ATOM 586 C C . LEU A 1 73 ? -5.698 -12.005 -11.948 1.00 93.50 73 LEU A C 1
ATOM 588 O O . LEU A 1 73 ? -6.060 -13.172 -11.804 1.00 93.50 73 LEU A O 1
ATOM 592 N N . ALA A 1 74 ? -5.552 -11.168 -10.922 1.00 91.31 74 ALA A N 1
ATOM 593 C CA . ALA A 1 74 ? -5.732 -11.544 -9.528 1.00 91.31 74 ALA A CA 1
ATOM 594 C C . ALA A 1 74 ? -7.201 -11.838 -9.173 1.00 91.31 74 ALA A C 1
ATOM 596 O O . ALA A 1 74 ? -7.457 -12.646 -8.278 1.00 91.31 74 ALA A O 1
ATOM 597 N N . GLU A 1 75 ? -8.159 -11.203 -9.845 1.00 90.00 75 GLU A N 1
ATOM 598 C CA . GLU A 1 75 ? -9.595 -11.327 -9.560 1.00 90.00 75 GLU A CA 1
ATOM 599 C C . GLU A 1 75 ? -10.311 -12.372 -10.425 1.00 90.00 75 GLU A C 1
ATOM 601 O O . GLU A 1 75 ? -11.398 -12.809 -10.059 1.00 90.00 75 GLU A O 1
ATOM 606 N N . ARG A 1 76 ? -9.715 -12.817 -11.543 1.00 83.19 76 ARG A N 1
ATOM 607 C CA . ARG A 1 76 ? -10.373 -13.724 -12.501 1.00 83.19 76 ARG A CA 1
ATOM 608 C C . ARG A 1 76 ? -10.876 -15.023 -11.865 1.00 83.19 76 ARG A C 1
ATOM 610 O O . ARG A 1 76 ? -12.044 -15.353 -12.015 1.00 83.19 76 ARG A O 1
ATOM 617 N N . ASP A 1 77 ? -9.988 -15.740 -11.178 1.00 80.31 77 ASP A N 1
ATOM 618 C CA . ASP A 1 77 ? -10.279 -17.056 -10.582 1.00 80.31 77 ASP A CA 1
ATOM 619 C C . ASP A 1 77 ? -9.770 -17.169 -9.132 1.00 80.31 77 ASP A C 1
ATOM 621 O O . ASP A 1 77 ? -9.783 -18.249 -8.544 1.00 80.31 77 ASP A O 1
ATOM 625 N N . PHE A 1 78 ? -9.232 -16.076 -8.571 1.00 81.38 78 PHE A N 1
ATOM 626 C CA . PHE A 1 78 ? -8.492 -16.042 -7.296 1.00 81.38 78 PHE A CA 1
ATOM 627 C C . PHE A 1 78 ? -7.333 -17.061 -7.188 1.00 81.38 78 PHE A C 1
ATOM 629 O O . PHE A 1 78 ? -6.757 -17.251 -6.114 1.00 81.38 78 PHE A O 1
ATOM 636 N N . GLY A 1 79 ? -6.965 -17.693 -8.306 1.00 87.06 79 GLY A N 1
ATOM 637 C CA . GLY A 1 79 ? -5.892 -18.670 -8.426 1.00 87.06 79 GLY A CA 1
ATOM 638 C C . GLY A 1 79 ? -4.496 -18.042 -8.510 1.00 87.06 79 GLY A C 1
ATOM 639 O O . GLY A 1 79 ? -4.337 -16.826 -8.357 1.00 87.06 79 GLY A O 1
ATOM 640 N N . PRO A 1 80 ? -3.460 -18.871 -8.727 1.00 92.19 80 PRO A N 1
ATOM 641 C CA . PRO A 1 80 ? -2.112 -18.376 -8.949 1.00 92.19 80 PRO A CA 1
ATOM 642 C C . PRO A 1 80 ? -2.025 -17.578 -10.253 1.00 92.19 80 PRO A C 1
ATOM 644 O O . PRO A 1 80 ? -2.598 -17.967 -11.270 1.00 92.19 80 PRO A O 1
ATOM 647 N N . PHE A 1 81 ? -1.249 -16.501 -10.228 1.00 94.88 81 PHE A N 1
ATOM 648 C CA . PHE A 1 81 ? -0.883 -15.720 -11.409 1.00 94.88 81 PHE A CA 1
ATOM 649 C C . PHE A 1 81 ? 0.589 -15.314 -11.315 1.00 94.88 81 PHE A C 1
ATOM 651 O O . PHE A 1 81 ? 1.213 -15.459 -10.258 1.00 94.88 81 PHE A O 1
ATOM 658 N N . ALA A 1 82 ? 1.167 -14.826 -12.409 1.00 95.56 82 ALA A N 1
ATOM 659 C CA . ALA A 1 82 ? 2.573 -14.449 -12.434 1.00 95.56 82 ALA A CA 1
ATOM 660 C C . ALA A 1 82 ? 2.853 -13.086 -13.073 1.00 95.56 82 ALA A C 1
ATOM 662 O O . ALA A 1 82 ? 2.093 -12.577 -13.895 1.00 95.56 82 ALA A O 1
ATOM 663 N N . VAL A 1 83 ? 3.998 -12.521 -12.704 1.00 96.94 83 VAL A N 1
ATOM 664 C CA . VAL A 1 83 ? 4.620 -11.379 -13.373 1.00 96.94 83 VAL A CA 1
ATOM 665 C C . VAL A 1 83 ? 5.926 -11.863 -13.984 1.00 96.94 83 VAL A C 1
ATOM 667 O O . VAL A 1 83 ? 6.797 -12.369 -13.271 1.00 96.94 83 VAL A O 1
ATOM 670 N N . ASP A 1 84 ? 6.046 -11.727 -15.301 1.00 96.50 84 ASP A N 1
ATOM 671 C CA . ASP A 1 84 ? 7.223 -12.137 -16.062 1.00 96.50 84 ASP A CA 1
ATOM 672 C C . ASP A 1 84 ? 8.049 -10.887 -16.379 1.00 96.50 84 ASP A C 1
ATOM 674 O O . ASP A 1 84 ? 7.685 -10.084 -17.238 1.00 96.50 84 ASP A O 1
ATOM 678 N N . ILE A 1 85 ? 9.157 -10.700 -15.667 1.00 97.00 85 ILE A N 1
ATOM 679 C CA . ILE A 1 85 ? 10.038 -9.539 -15.808 1.00 97.00 85 ILE A CA 1
ATOM 680 C C . ILE A 1 85 ? 11.101 -9.880 -16.851 1.00 97.00 85 ILE A C 1
ATOM 682 O O . ILE A 1 85 ? 11.893 -10.805 -16.656 1.00 97.00 85 ILE A O 1
ATOM 686 N N . LEU A 1 86 ? 11.110 -9.156 -17.971 1.00 95.94 86 LEU A N 1
ATOM 687 C CA . LEU A 1 86 ? 11.907 -9.497 -19.154 1.00 95.94 86 LEU A CA 1
ATOM 688 C C . LEU A 1 86 ? 12.966 -8.426 -19.417 1.00 95.94 86 LEU A C 1
ATOM 690 O O . LEU A 1 86 ? 12.631 -7.262 -19.616 1.00 95.94 86 LEU A O 1
ATOM 694 N N . GLY A 1 87 ? 14.242 -8.803 -19.454 1.00 94.62 87 GLY A N 1
ATOM 695 C CA . GLY A 1 87 ? 15.328 -7.832 -19.599 1.00 94.62 87 GLY A CA 1
ATOM 696 C C . GLY A 1 87 ? 16.710 -8.470 -19.614 1.00 94.62 87 GLY A C 1
ATOM 697 O O . GLY A 1 87 ? 16.851 -9.701 -19.634 1.00 94.62 87 GLY A O 1
ATOM 698 N N . ARG A 1 88 ? 17.751 -7.635 -19.622 1.00 92.69 88 ARG A N 1
ATOM 699 C CA . ARG A 1 88 ? 19.131 -8.126 -19.552 1.00 92.69 88 ARG A CA 1
ATOM 700 C C . ARG A 1 88 ? 19.464 -8.556 -18.117 1.00 92.69 88 ARG A C 1
ATOM 702 O O . ARG A 1 88 ? 18.975 -7.925 -17.178 1.00 92.69 88 ARG A O 1
ATOM 709 N N . PRO A 1 89 ? 20.282 -9.608 -17.909 1.00 90.50 89 PRO A N 1
ATOM 710 C CA . PRO A 1 89 ? 20.581 -10.131 -16.572 1.00 90.50 89 PRO A CA 1
ATOM 711 C C . PRO A 1 89 ? 21.047 -9.080 -15.557 1.00 90.50 89 PRO A C 1
ATOM 713 O O . PRO A 1 89 ? 20.714 -9.183 -14.381 1.00 90.50 89 PRO A O 1
ATOM 716 N N . GLU A 1 90 ? 21.789 -8.066 -16.001 1.00 90.88 90 GLU A N 1
ATOM 717 C CA . GLU A 1 90 ? 22.299 -6.983 -15.160 1.00 90.88 90 GLU A CA 1
ATOM 718 C C . GLU A 1 90 ? 21.226 -5.981 -14.692 1.00 90.88 90 GLU A C 1
ATOM 720 O O . GLU A 1 90 ? 21.413 -5.326 -13.668 1.00 90.88 90 GLU A O 1
ATOM 725 N N . GLU A 1 91 ? 20.101 -5.876 -15.401 1.00 92.69 91 GLU A N 1
ATOM 726 C CA . GLU A 1 91 ? 19.008 -4.938 -15.096 1.00 92.69 91 GLU A CA 1
ATOM 727 C C . GLU A 1 91 ? 17.936 -5.584 -14.206 1.00 92.69 91 GLU A C 1
ATOM 729 O O . GLU A 1 91 ? 17.298 -4.920 -13.383 1.00 92.69 91 GLU A O 1
ATOM 734 N N . LEU A 1 92 ? 17.751 -6.902 -14.353 1.00 92.81 92 LEU A N 1
ATOM 735 C CA . LEU A 1 92 ? 16.666 -7.646 -13.717 1.00 92.81 92 LEU A CA 1
ATOM 736 C C . LEU A 1 92 ? 16.616 -7.511 -12.183 1.00 92.81 92 LEU A C 1
ATOM 738 O O . LEU A 1 92 ? 15.508 -7.350 -11.679 1.00 92.81 92 LEU A O 1
ATOM 742 N N . PRO A 1 93 ? 17.723 -7.544 -11.407 1.00 92.06 93 PRO A N 1
ATOM 743 C CA . PRO A 1 93 ? 17.643 -7.455 -9.947 1.00 92.06 93 PRO A CA 1
ATOM 744 C C . PRO A 1 93 ? 16.979 -6.173 -9.447 1.00 92.06 93 PRO A C 1
ATOM 746 O O . PRO A 1 93 ? 16.120 -6.224 -8.566 1.00 92.06 93 PRO A O 1
ATOM 749 N N . ARG A 1 94 ? 17.343 -5.030 -10.040 1.00 93.00 94 ARG A N 1
ATOM 750 C CA . ARG A 1 94 ? 16.770 -3.733 -9.678 1.00 93.00 94 ARG A CA 1
ATOM 751 C C . ARG A 1 94 ? 15.308 -3.651 -10.102 1.00 93.00 94 ARG A C 1
ATOM 753 O O . ARG A 1 94 ? 14.452 -3.384 -9.262 1.00 93.00 94 ARG A O 1
ATOM 760 N N . ALA A 1 95 ? 15.027 -3.924 -11.377 1.00 96.12 95 ALA A N 1
ATOM 761 C CA . ALA A 1 95 ? 13.670 -3.857 -11.909 1.00 96.12 95 ALA A CA 1
ATOM 762 C C . ALA A 1 95 ? 12.724 -4.809 -11.161 1.00 96.12 95 ALA A C 1
ATOM 764 O O . ALA A 1 95 ? 11.602 -4.436 -10.839 1.00 96.12 95 ALA A O 1
ATOM 765 N N . ALA A 1 96 ? 13.186 -6.009 -10.800 1.00 96.50 96 ALA A N 1
ATOM 766 C CA . ALA A 1 96 ? 12.405 -6.947 -10.005 1.00 96.50 96 ALA A CA 1
ATOM 767 C C . ALA A 1 96 ? 12.101 -6.422 -8.599 1.00 96.50 96 ALA A C 1
ATOM 769 O O . ALA A 1 96 ? 10.968 -6.550 -8.145 1.00 96.50 96 ALA A O 1
ATOM 770 N N . GLY A 1 97 ? 13.066 -5.801 -7.916 1.00 95.62 97 GLY A N 1
ATOM 771 C CA . GLY A 1 97 ? 12.815 -5.165 -6.620 1.00 95.62 97 GLY A CA 1
ATOM 772 C C . GLY A 1 97 ? 11.724 -4.092 -6.698 1.00 95.62 97 GLY A C 1
ATOM 773 O O . GLY A 1 97 ? 10.787 -4.102 -5.896 1.00 95.62 97 GLY A O 1
ATOM 774 N N . GLU A 1 98 ? 11.807 -3.219 -7.703 1.00 97.19 98 GLU A N 1
ATOM 775 C CA . GLU A 1 98 ? 10.849 -2.131 -7.922 1.00 97.19 98 GLU A CA 1
ATOM 776 C C . GLU A 1 98 ? 9.451 -2.664 -8.303 1.00 97.19 98 GLU A C 1
ATOM 778 O O . GLU A 1 98 ? 8.454 -2.321 -7.660 1.00 97.19 98 GLU A O 1
ATOM 783 N N . ILE A 1 99 ? 9.375 -3.551 -9.304 1.00 97.69 99 ILE A N 1
ATOM 784 C CA . ILE A 1 99 ? 8.121 -4.136 -9.807 1.00 97.69 99 ILE A CA 1
ATOM 785 C C . ILE A 1 99 ? 7.433 -4.951 -8.712 1.00 97.69 99 ILE A C 1
ATOM 787 O O . ILE A 1 99 ? 6.243 -4.767 -8.459 1.00 97.69 99 ILE A O 1
ATOM 791 N N . LEU A 1 100 ? 8.160 -5.837 -8.025 1.00 96.75 100 LEU A N 1
ATOM 792 C CA . LEU A 1 100 ? 7.552 -6.696 -7.009 1.00 96.75 100 LEU A CA 1
ATOM 793 C C . LEU A 1 100 ? 7.174 -5.934 -5.740 1.00 96.75 100 LEU A C 1
ATOM 795 O O . LEU A 1 100 ? 6.232 -6.342 -5.063 1.00 96.75 100 LEU A O 1
ATOM 799 N N . THR A 1 101 ? 7.846 -4.818 -5.441 1.00 96.19 101 THR A N 1
ATOM 800 C CA . THR A 1 101 ? 7.389 -3.900 -4.392 1.00 96.19 101 THR A CA 1
ATOM 801 C C . THR A 1 101 ? 6.051 -3.273 -4.773 1.00 96.19 101 THR A C 1
ATOM 803 O O . THR A 1 101 ? 5.135 -3.320 -3.966 1.00 96.19 101 THR A O 1
ATOM 806 N N . ARG A 1 102 ? 5.874 -2.785 -6.011 1.00 96.19 102 ARG A N 1
ATOM 807 C CA . ARG A 1 102 ? 4.562 -2.292 -6.481 1.00 96.19 102 ARG A CA 1
ATOM 808 C C . ARG A 1 102 ? 3.476 -3.378 -6.459 1.00 96.19 102 ARG A C 1
ATOM 810 O O . ARG A 1 102 ? 2.301 -3.083 -6.258 1.00 96.19 102 ARG A O 1
ATOM 817 N N . CYS A 1 103 ? 3.872 -4.635 -6.653 1.00 96.31 103 CYS A N 1
ATOM 818 C CA . CYS A 1 103 ? 2.962 -5.778 -6.669 1.00 96.31 103 CYS A CA 1
ATOM 819 C C . CYS A 1 103 ? 2.676 -6.390 -5.290 1.00 96.31 103 CYS A C 1
ATOM 821 O O . CYS A 1 103 ? 1.962 -7.392 -5.198 1.00 96.31 103 CYS A O 1
ATOM 823 N N . GLN A 1 104 ? 3.230 -5.854 -4.202 1.00 94.56 104 GLN A N 1
ATOM 824 C CA . GLN A 1 104 ? 3.143 -6.542 -2.915 1.00 94.56 104 GLN A CA 1
ATOM 825 C C . GLN A 1 104 ? 1.719 -6.653 -2.369 1.00 94.56 104 GLN A C 1
ATOM 827 O O . GLN A 1 104 ? 1.450 -7.611 -1.655 1.00 94.56 104 GLN A O 1
ATOM 832 N N . ARG A 1 105 ? 0.789 -5.771 -2.757 1.00 94.38 105 ARG A N 1
ATOM 833 C CA . ARG A 1 105 ? -0.626 -5.842 -2.351 1.00 94.38 105 ARG A CA 1
ATOM 834 C C . ARG A 1 105 ? -1.327 -7.162 -2.697 1.00 94.38 105 ARG A C 1
ATOM 836 O O . ARG A 1 105 ? -2.310 -7.522 -2.058 1.00 94.38 105 ARG A O 1
ATOM 843 N N . TRP A 1 106 ? -0.813 -7.920 -3.669 1.00 93.25 106 TRP A N 1
ATOM 844 C CA . TRP A 1 106 ? -1.330 -9.254 -4.001 1.00 93.25 106 TRP A CA 1
ATOM 845 C C . TRP A 1 106 ? -0.641 -10.397 -3.245 1.00 93.25 106 TRP A C 1
ATOM 847 O O . TRP A 1 106 ? -1.003 -11.565 -3.428 1.00 93.25 106 TRP A O 1
ATOM 857 N N . MET A 1 107 ? 0.355 -10.093 -2.412 1.00 89.00 107 MET A N 1
ATOM 858 C CA . MET A 1 107 ? 0.981 -11.070 -1.531 1.00 89.00 107 MET A CA 1
ATOM 859 C C . MET A 1 107 ? 0.043 -11.411 -0.376 1.00 89.00 107 MET A C 1
ATOM 861 O O . MET A 1 107 ? -0.528 -10.541 0.269 1.00 89.00 107 MET A O 1
ATOM 865 N N . ASP A 1 108 ? -0.029 -12.694 -0.041 1.00 85.56 108 ASP A N 1
ATOM 866 C CA . ASP A 1 108 ? -0.696 -13.170 1.173 1.00 85.56 108 ASP A CA 1
ATOM 867 C C . ASP A 1 108 ? 0.326 -13.322 2.315 1.00 85.56 108 ASP A C 1
ATOM 869 O O . ASP A 1 108 ? 0.471 -14.377 2.946 1.00 85.56 108 ASP A O 1
ATOM 873 N N . ARG A 1 109 ? 1.146 -12.282 2.536 1.00 91.19 109 ARG A N 1
ATOM 874 C CA . ARG A 1 109 ? 2.107 -12.289 3.645 1.00 91.19 109 ARG A CA 1
ATOM 875 C C . ARG A 1 109 ? 1.327 -12.121 4.939 1.00 91.19 109 ARG A C 1
ATOM 877 O O . ARG A 1 109 ? 0.672 -11.107 5.137 1.00 91.19 109 ARG A O 1
ATOM 884 N N . ARG A 1 110 ? 1.427 -13.120 5.818 1.00 93.06 110 ARG A N 1
ATOM 885 C CA . ARG A 1 110 ? 0.765 -13.132 7.127 1.00 93.06 110 ARG A CA 1
ATOM 886 C C . ARG A 1 110 ? 1.630 -13.750 8.211 1.00 93.06 110 ARG A C 1
ATOM 888 O O . ARG A 1 110 ? 2.352 -14.725 7.946 1.00 93.06 110 ARG A O 1
ATOM 895 N N . ASN A 1 111 ? 1.476 -13.255 9.433 1.00 95.25 111 ASN A N 1
ATOM 896 C CA . ASN A 1 111 ? 2.032 -13.843 10.651 1.00 95.25 111 ASN A CA 1
ATOM 897 C C . ASN A 1 111 ? 0.961 -14.630 11.427 1.00 95.25 111 ASN A C 1
ATOM 899 O O . ASN A 1 111 ? -0.110 -14.911 10.897 1.00 95.25 111 ASN A O 1
ATOM 903 N N . GLU A 1 112 ? 1.260 -15.055 12.653 1.00 96.25 112 GLU A N 1
ATOM 904 C CA . GLU A 1 112 ? 0.327 -15.840 13.470 1.00 96.25 112 GLU A CA 1
ATOM 905 C C . GLU A 1 112 ? -0.986 -15.094 13.761 1.00 96.25 112 GLU A C 1
ATOM 907 O O . GLU A 1 112 ? -2.052 -15.701 13.696 1.00 96.25 112 GLU A O 1
ATOM 912 N N . ALA A 1 113 ? -0.930 -13.776 13.973 1.00 96.19 113 ALA A N 1
ATOM 913 C CA . ALA A 1 113 ? -2.090 -12.968 14.344 1.00 96.19 113 ALA A CA 1
ATOM 914 C C . ALA A 1 113 ? -3.161 -12.874 13.236 1.00 96.19 113 ALA A C 1
ATOM 916 O O . ALA A 1 113 ? -4.351 -12.808 13.537 1.00 96.19 113 ALA A O 1
ATOM 917 N N . SER A 1 114 ? -2.766 -12.916 11.959 1.00 96.50 114 SER A N 1
ATOM 918 C CA . SER A 1 114 ? -3.685 -12.839 10.806 1.00 96.50 114 SER A CA 1
ATOM 919 C C . SER A 1 114 ? -3.877 -14.150 10.047 1.00 96.50 114 SER A C 1
ATOM 921 O O . SER A 1 114 ? -4.641 -14.208 9.080 1.00 96.50 114 SER A O 1
ATOM 923 N N . ARG A 1 115 ? -3.233 -15.243 10.473 1.00 95.50 115 ARG A N 1
ATOM 924 C CA . ARG A 1 115 ? -3.462 -16.595 9.927 1.00 95.50 115 ARG A CA 1
ATOM 925 C C . ARG A 1 115 ? -4.657 -17.262 10.605 1.00 95.50 115 ARG A C 1
ATOM 927 O O . ARG A 1 115 ? -4.522 -18.290 11.264 1.00 95.50 115 ARG A O 1
ATOM 934 N N . SER A 1 116 ? -5.835 -16.673 10.444 1.00 95.19 116 SER A N 1
ATOM 935 C CA . SER A 1 116 ? -7.069 -17.179 11.038 1.00 95.19 116 SER A CA 1
ATOM 936 C C . SER A 1 116 ? -8.274 -16.949 10.129 1.00 95.19 116 SER A C 1
ATOM 938 O O . SER A 1 116 ? -8.336 -15.971 9.388 1.00 95.19 116 SER A O 1
ATOM 940 N N . ALA A 1 117 ? -9.283 -17.813 10.261 1.00 96.88 117 ALA A N 1
ATOM 941 C CA . ALA A 1 117 ? -10.539 -17.679 9.523 1.00 96.88 117 ALA A CA 1
ATOM 942 C C . ALA A 1 117 ? -11.319 -16.400 9.888 1.00 96.88 117 ALA A C 1
ATOM 944 O O . ALA A 1 117 ? -12.162 -15.940 9.122 1.00 96.88 117 ALA A O 1
ATOM 945 N N . VAL A 1 118 ? -11.082 -15.820 11.073 1.00 97.00 118 VAL A N 1
ATOM 946 C CA . VAL A 1 118 ? -11.667 -14.517 11.424 1.00 97.00 118 VAL A CA 1
ATOM 947 C C . VAL A 1 118 ? -10.990 -13.389 10.648 1.00 97.00 118 VAL A C 1
ATOM 949 O O . VAL A 1 118 ? -11.688 -12.525 10.135 1.00 97.00 118 VAL A O 1
ATOM 952 N N . PHE A 1 119 ? -9.670 -13.434 10.462 1.00 97.50 119 PHE A N 1
ATOM 953 C CA . PHE A 1 119 ? -8.972 -12.442 9.646 1.00 97.50 119 PHE A CA 1
ATOM 954 C C . PHE A 1 119 ? -9.293 -12.590 8.151 1.00 97.50 119 PHE A C 1
ATOM 956 O O . PHE A 1 119 ? -9.420 -11.593 7.451 1.00 97.50 119 PHE A O 1
ATOM 963 N N . ASP A 1 120 ? -9.512 -13.815 7.661 1.00 96.50 120 ASP A N 1
ATOM 964 C CA . ASP A 1 120 ? -10.022 -14.024 6.296 1.00 96.50 120 ASP A CA 1
ATOM 965 C C . ASP A 1 120 ? -11.379 -13.339 6.087 1.00 96.50 120 ASP A C 1
ATOM 967 O O . ASP A 1 120 ? -11.603 -12.713 5.052 1.00 96.50 120 ASP A O 1
ATOM 971 N N . ARG A 1 121 ? -12.259 -13.387 7.098 1.00 97.88 121 ARG A N 1
ATOM 972 C CA . ARG A 1 121 ? -13.519 -12.632 7.083 1.00 97.88 121 ARG A CA 1
ATOM 973 C C . ARG A 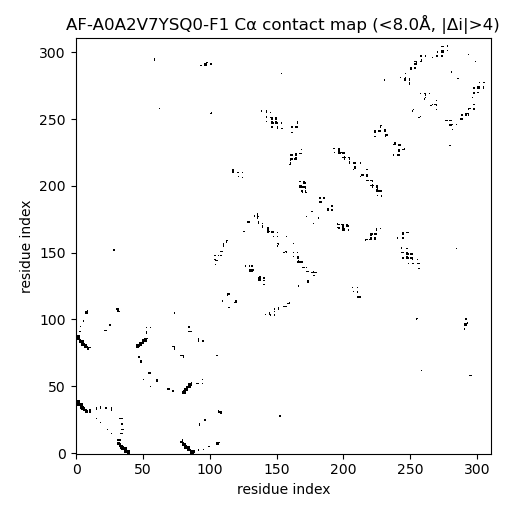1 121 ? -13.290 -11.122 7.123 1.00 97.88 121 ARG A C 1
ATOM 975 O O . ARG A 1 121 ? -13.974 -10.419 6.397 1.00 97.88 121 ARG A O 1
ATOM 982 N N . VAL A 1 122 ? -12.313 -10.624 7.888 1.00 98.19 122 VAL A N 1
ATOM 983 C CA . VAL A 1 122 ? -11.949 -9.192 7.862 1.00 98.19 122 VAL A CA 1
ATOM 984 C C . VAL A 1 122 ? -11.572 -8.750 6.449 1.00 98.19 122 VAL A C 1
ATOM 986 O O . VAL A 1 122 ? -12.071 -7.731 5.987 1.00 98.19 122 VAL A O 1
ATOM 989 N N . LEU A 1 123 ? -10.727 -9.509 5.748 1.00 97.12 123 LEU A N 1
ATOM 990 C CA . LEU A 1 123 ? -10.321 -9.164 4.382 1.00 97.12 123 LEU A CA 1
ATOM 991 C C . LEU A 1 123 ? -11.490 -9.216 3.391 1.00 97.12 123 LEU A C 1
ATOM 993 O O . LEU A 1 123 ? -11.560 -8.368 2.502 1.00 97.12 123 LEU A O 1
ATOM 997 N N . ALA A 1 124 ? -12.400 -10.181 3.550 1.00 96.50 124 ALA A N 1
ATOM 998 C CA . ALA A 1 124 ? -13.606 -10.280 2.733 1.00 96.50 124 ALA A CA 1
ATOM 999 C C . ALA A 1 124 ? -14.536 -9.075 2.952 1.00 96.50 124 ALA A C 1
ATOM 1001 O O . ALA A 1 124 ? -14.853 -8.378 1.996 1.00 96.50 124 ALA A O 1
ATOM 1002 N N . GLU A 1 125 ? -14.880 -8.754 4.202 1.00 97.44 125 GLU A N 1
ATOM 1003 C CA . GLU A 1 125 ? -15.738 -7.600 4.516 1.00 97.44 125 GLU A CA 1
ATOM 1004 C C . GLU A 1 125 ? -15.072 -6.271 4.135 1.00 97.44 125 GLU A C 1
ATOM 1006 O O . GLU A 1 125 ? -15.729 -5.364 3.630 1.00 97.44 125 GLU A O 1
ATOM 1011 N N . HIS A 1 126 ? -13.750 -6.153 4.313 1.00 97.38 126 HIS A N 1
ATOM 1012 C CA . HIS A 1 126 ? -12.998 -4.996 3.833 1.00 97.38 126 HIS A CA 1
ATOM 1013 C C . HIS A 1 126 ? -13.132 -4.861 2.313 1.00 97.38 126 HIS A C 1
ATOM 1015 O O . HIS A 1 126 ? -13.407 -3.775 1.817 1.00 97.38 126 HIS A O 1
ATOM 1021 N N . ARG A 1 127 ? -12.984 -5.950 1.550 1.00 96.00 127 ARG A N 1
ATOM 1022 C CA . ARG A 1 127 ? -13.183 -5.938 0.093 1.00 96.00 127 ARG A CA 1
ATOM 1023 C C . ARG A 1 127 ? -14.613 -5.576 -0.298 1.00 96.00 127 ARG A C 1
ATOM 1025 O O . ARG A 1 127 ? -14.772 -4.806 -1.245 1.00 96.00 127 ARG A O 1
ATOM 1032 N N . ASP A 1 128 ? -15.610 -6.100 0.403 1.00 96.12 128 ASP A N 1
ATOM 1033 C CA . ASP A 1 128 ? -17.027 -5.879 0.101 1.00 96.12 128 ASP A CA 1
ATOM 1034 C C . ASP A 1 128 ? -17.482 -4.452 0.437 1.00 96.12 128 ASP A C 1
ATOM 1036 O O . ASP A 1 128 ? -18.339 -3.900 -0.252 1.00 96.12 128 ASP A O 1
ATOM 1040 N N . ALA A 1 129 ? -16.862 -3.812 1.432 1.00 95.38 129 ALA A N 1
ATOM 1041 C CA . ALA A 1 129 ? -17.100 -2.405 1.748 1.00 95.38 129 ALA A CA 1
ATOM 1042 C C . ALA A 1 129 ? -16.622 -1.444 0.640 1.00 95.38 129 ALA A C 1
ATOM 1044 O O . ALA A 1 129 ? -17.121 -0.322 0.543 1.00 95.38 129 ALA A O 1
ATOM 1045 N N . HIS A 1 130 ? -15.673 -1.865 -0.204 1.00 96.75 130 HIS A N 1
ATOM 1046 C CA . HIS A 1 130 ? -15.113 -1.038 -1.271 1.00 96.75 130 HIS A CA 1
ATOM 1047 C C . HIS A 1 130 ? -15.821 -1.297 -2.611 1.00 96.75 130 HIS A C 1
ATOM 1049 O O . HIS A 1 130 ? -15.631 -2.333 -3.255 1.00 96.75 130 HIS A O 1
ATOM 1055 N N . ASP A 1 131 ? -16.581 -0.307 -3.086 1.00 96.31 131 ASP A N 1
ATOM 1056 C CA . ASP A 1 131 ? -17.105 -0.282 -4.456 1.00 96.31 131 ASP A CA 1
ATOM 1057 C C . ASP A 1 131 ? -15.976 -0.049 -5.475 1.00 96.31 131 ASP A C 1
ATOM 1059 O O . ASP A 1 131 ? -15.680 1.077 -5.877 1.00 96.31 131 ASP A O 1
ATOM 1063 N N . LEU A 1 132 ? -15.331 -1.136 -5.908 1.00 95.25 132 LEU A N 1
ATOM 1064 C CA . LEU A 1 132 ? -14.203 -1.083 -6.844 1.00 95.25 132 LEU A CA 1
ATOM 1065 C C . LEU A 1 132 ? -14.575 -0.635 -8.264 1.00 95.25 132 LEU A C 1
ATOM 1067 O O . LEU A 1 132 ? -13.675 -0.437 -9.080 1.00 95.25 132 LEU A O 1
ATOM 1071 N N . ALA A 1 133 ? -15.861 -0.444 -8.578 1.00 94.00 133 ALA A N 1
ATOM 1072 C CA . ALA A 1 133 ? -16.246 0.206 -9.829 1.00 94.00 133 ALA A CA 1
ATOM 1073 C C . ALA A 1 133 ? -15.896 1.705 -9.822 1.00 94.00 133 ALA A C 1
ATOM 1075 O O . ALA A 1 133 ? -15.772 2.315 -10.888 1.00 94.00 133 ALA A O 1
ATOM 1076 N N . LYS A 1 134 ? -15.710 2.304 -8.637 1.00 95.38 134 LYS A N 1
ATOM 1077 C CA . LYS A 1 134 ? -15.278 3.693 -8.480 1.00 95.38 134 LYS A CA 1
ATOM 1078 C C . LYS A 1 134 ? -13.746 3.781 -8.434 1.00 95.38 134 LYS A C 1
ATOM 1080 O O . LYS A 1 134 ? -13.136 3.211 -7.529 1.00 95.38 134 LYS A O 1
ATOM 1085 N N . PRO A 1 135 ? -13.096 4.546 -9.333 1.00 92.69 135 PRO A N 1
ATOM 1086 C CA . PRO A 1 135 ? -11.633 4.607 -9.398 1.00 92.69 135 PRO A CA 1
ATOM 1087 C C . PRO A 1 135 ? -10.940 5.073 -8.109 1.00 92.69 135 PRO A C 1
ATOM 1089 O O . PRO A 1 135 ? -9.880 4.557 -7.769 1.00 92.69 135 PRO A O 1
ATOM 1092 N N . LEU A 1 136 ? -11.522 6.030 -7.374 1.00 93.69 136 LEU A N 1
ATOM 1093 C CA . LEU A 1 136 ? -10.929 6.511 -6.118 1.00 93.69 136 LEU A CA 1
ATOM 1094 C C . LEU A 1 136 ? -11.051 5.477 -4.996 1.00 93.69 136 LEU A C 1
ATOM 1096 O O . LEU A 1 136 ? -10.084 5.246 -4.279 1.00 93.69 136 LEU A O 1
ATOM 1100 N N . VAL A 1 137 ? -12.193 4.792 -4.913 1.00 96.31 137 VAL A N 1
ATOM 1101 C CA . VAL A 1 137 ? -12.406 3.693 -3.961 1.00 96.31 137 VAL A CA 1
ATOM 1102 C C . VAL A 1 137 ? -11.495 2.504 -4.276 1.00 96.31 137 VAL A C 1
ATOM 1104 O O . VAL A 1 137 ? -10.953 1.882 -3.365 1.00 96.31 137 VAL A O 1
ATOM 1107 N N . ARG A 1 138 ? -11.262 2.210 -5.563 1.00 95.62 138 ARG A N 1
ATOM 1108 C CA . ARG A 1 138 ? -10.267 1.221 -6.000 1.00 95.62 138 ARG A CA 1
ATOM 1109 C C . ARG A 1 138 ? -8.870 1.566 -5.497 1.00 95.62 138 ARG A C 1
ATOM 1111 O O . ARG A 1 138 ? -8.227 0.706 -4.900 1.00 95.62 138 ARG A O 1
ATOM 1118 N N . ALA A 1 139 ? -8.445 2.813 -5.698 1.00 95.38 139 ALA A N 1
ATOM 1119 C CA . ALA A 1 139 ? -7.147 3.290 -5.238 1.00 95.38 139 ALA A CA 1
ATOM 1120 C C . ALA A 1 139 ? -7.006 3.213 -3.707 1.00 95.38 139 ALA A C 1
ATOM 1122 O O . ALA A 1 139 ? -5.953 2.806 -3.225 1.00 95.38 139 ALA A O 1
ATOM 1123 N N . ASP A 1 140 ? -8.059 3.540 -2.947 1.00 96.75 140 ASP A N 1
ATOM 1124 C CA . ASP A 1 140 ? -8.052 3.431 -1.480 1.00 96.75 140 ASP A CA 1
ATOM 1125 C C . ASP A 1 140 ? -7.968 1.971 -1.010 1.00 96.75 140 ASP A C 1
ATOM 1127 O O . ASP A 1 140 ? -7.200 1.658 -0.101 1.00 96.75 140 ASP A O 1
ATOM 1131 N N . TYR A 1 141 ? -8.671 1.051 -1.67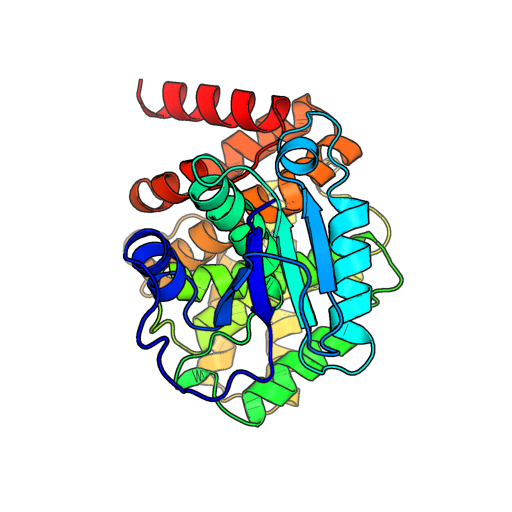8 1.00 97.62 141 TYR A N 1
ATOM 1132 C CA . TYR A 1 141 ? -8.562 -0.376 -1.375 1.00 97.62 141 TYR A CA 1
ATOM 1133 C C . TYR A 1 141 ? -7.151 -0.918 -1.647 1.00 97.62 141 TYR A C 1
ATOM 1135 O O . TYR A 1 141 ? -6.591 -1.645 -0.825 1.00 97.62 141 TYR A O 1
ATOM 1143 N N . ASP A 1 142 ? -6.573 -0.586 -2.807 1.00 97.38 142 ASP A N 1
ATOM 1144 C CA . ASP A 1 142 ? -5.220 -1.028 -3.157 1.00 97.38 142 ASP A CA 1
ATOM 1145 C C . ASP A 1 142 ? -4.176 -0.450 -2.198 1.00 97.38 142 ASP A C 1
ATOM 1147 O O . ASP A 1 142 ? -3.266 -1.167 -1.779 1.00 97.38 142 ASP A O 1
ATOM 1151 N N . HIS A 1 143 ? -4.345 0.817 -1.806 1.00 97.88 143 HIS A N 1
ATOM 1152 C CA . HIS A 1 143 ? -3.529 1.489 -0.796 1.00 97.88 143 HIS A CA 1
ATOM 1153 C C . HIS A 1 143 ? -3.597 0.792 0.558 1.00 97.88 143 HIS A C 1
ATOM 1155 O O . HIS A 1 143 ? -2.558 0.513 1.146 1.00 97.88 143 HIS A O 1
ATOM 1161 N N . ALA A 1 144 ? -4.795 0.459 1.039 1.00 98.31 144 ALA A N 1
ATOM 1162 C CA . ALA A 1 144 ? -4.983 -0.243 2.305 1.00 98.31 144 ALA A CA 1
ATOM 1163 C C . ALA A 1 144 ? -4.255 -1.599 2.329 1.00 98.31 144 ALA A C 1
ATOM 1165 O O . ALA A 1 144 ? -3.562 -1.925 3.298 1.00 98.31 144 ALA A O 1
ATOM 1166 N N . LEU A 1 145 ? -4.357 -2.378 1.245 1.00 98.06 145 LEU A N 1
ATOM 1167 C CA . LEU A 1 145 ? -3.636 -3.646 1.124 1.00 98.06 145 LEU A CA 1
ATOM 1168 C C . LEU A 1 145 ? -2.116 -3.445 1.059 1.00 98.06 145 LEU A C 1
ATOM 1170 O O . LEU A 1 145 ? -1.382 -4.182 1.717 1.00 98.06 145 LEU A O 1
ATOM 1174 N N . ASP A 1 146 ? -1.632 -2.465 0.294 1.00 98.38 146 ASP A N 1
ATOM 1175 C CA . ASP A 1 146 ? -0.197 -2.181 0.175 1.00 98.38 146 ASP A CA 1
ATOM 1176 C C . ASP A 1 146 ? 0.399 -1.692 1.507 1.00 98.38 146 ASP A C 1
ATOM 1178 O O . ASP A 1 146 ? 1.430 -2.204 1.948 1.00 98.38 146 ASP A O 1
ATOM 1182 N N . THR A 1 147 ? -0.298 -0.802 2.219 1.00 98.62 147 THR A N 1
ATOM 1183 C CA . THR A 1 147 ? 0.051 -0.328 3.571 1.00 98.62 147 THR A CA 1
ATOM 1184 C C . THR A 1 147 ? 0.103 -1.482 4.577 1.00 98.62 147 THR A C 1
ATOM 1186 O O . THR A 1 147 ? 1.042 -1.599 5.375 1.00 98.62 147 THR A O 1
ATOM 1189 N N . TRP A 1 148 ? -0.856 -2.408 4.525 1.00 98.44 148 TRP A N 1
ATOM 1190 C CA . TRP A 1 148 ? -0.820 -3.614 5.354 1.00 98.44 148 TRP A CA 1
ATOM 1191 C C . TRP A 1 148 ? 0.396 -4.504 5.037 1.00 98.44 148 TRP A C 1
ATOM 1193 O O . TRP A 1 148 ? 1.069 -4.995 5.947 1.00 98.44 148 TRP A O 1
ATOM 1203 N N . GLN A 1 149 ? 0.759 -4.664 3.763 1.00 97.75 149 GLN A N 1
ATOM 1204 C CA . GLN A 1 149 ? 1.941 -5.437 3.366 1.00 97.75 149 GLN A CA 1
ATOM 1205 C C . GLN A 1 149 ? 3.262 -4.746 3.749 1.00 97.75 149 GLN A C 1
ATOM 1207 O O . GLN A 1 149 ? 4.198 -5.420 4.201 1.00 97.75 149 GLN A O 1
ATOM 1212 N N . TRP A 1 150 ? 3.326 -3.412 3.686 1.00 98.06 150 TRP A N 1
ATOM 1213 C CA . TRP A 1 150 ? 4.452 -2.636 4.211 1.00 98.06 150 TRP A CA 1
ATOM 1214 C C . TRP A 1 150 ? 4.634 -2.822 5.715 1.00 98.06 150 TRP A C 1
ATOM 1216 O O . TRP A 1 150 ? 5.769 -2.988 6.167 1.00 98.06 150 TRP A O 1
ATOM 1226 N N . THR A 1 151 ? 3.541 -2.891 6.479 1.00 97.81 151 THR A N 1
ATOM 1227 C CA . THR A 1 151 ? 3.589 -3.147 7.927 1.00 97.81 151 THR A CA 1
ATOM 1228 C C . THR A 1 151 ? 4.380 -4.423 8.223 1.00 97.81 151 THR A C 1
ATOM 1230 O O . THR A 1 151 ? 5.276 -4.408 9.061 1.00 97.81 151 THR A O 1
ATOM 1233 N N . PHE A 1 152 ? 4.160 -5.505 7.472 1.00 95.50 152 PHE A N 1
ATOM 1234 C CA . PHE A 1 152 ? 4.934 -6.740 7.633 1.00 95.50 152 PHE A CA 1
ATOM 1235 C C . PHE A 1 152 ? 6.363 -6.684 7.100 1.00 95.50 152 PHE A C 1
ATOM 1237 O O . PHE A 1 152 ? 7.212 -7.466 7.531 1.00 95.50 152 PHE A O 1
ATOM 1244 N N . ARG A 1 153 ? 6.640 -5.844 6.103 1.00 94.94 153 ARG A N 1
ATOM 1245 C CA . ARG A 1 153 ? 8.009 -5.652 5.605 1.00 94.94 153 ARG A CA 1
ATOM 1246 C C . ARG A 1 153 ? 8.857 -4.879 6.615 1.00 94.94 153 ARG A C 1
ATOM 1248 O O . ARG A 1 153 ? 10.053 -5.139 6.720 1.00 94.94 153 ARG A O 1
ATOM 1255 N N . LEU A 1 154 ? 8.235 -3.983 7.376 1.00 96.69 154 LEU A N 1
ATOM 1256 C CA . LEU A 1 154 ? 8.866 -3.195 8.432 1.00 96.69 154 LEU A CA 1
ATOM 1257 C C . LEU A 1 154 ? 8.917 -3.938 9.777 1.00 96.69 154 LEU A C 1
ATOM 1259 O O . LEU A 1 154 ? 9.942 -3.895 10.453 1.00 96.69 154 LEU A O 1
ATOM 1263 N N . ALA A 1 155 ? 7.842 -4.638 10.138 1.00 97.12 155 ALA A N 1
ATOM 1264 C CA . ALA A 1 155 ? 7.686 -5.393 11.379 1.00 97.12 155 ALA A CA 1
ATOM 1265 C C . ALA A 1 155 ? 6.938 -6.720 11.111 1.00 97.12 155 ALA A C 1
ATOM 1267 O O . ALA A 1 155 ? 5.707 -6.774 11.166 1.00 97.12 155 ALA A O 1
ATOM 1268 N N . PRO A 1 156 ? 7.655 -7.818 10.796 1.00 95.75 156 PRO A N 1
ATOM 1269 C CA . PRO A 1 156 ? 7.042 -9.109 10.453 1.00 95.75 156 PRO A CA 1
ATOM 1270 C C . PRO A 1 156 ? 6.146 -9.711 11.549 1.00 95.75 156 PRO A C 1
ATOM 1272 O O . PRO A 1 156 ? 5.283 -10.544 11.269 1.00 95.75 156 PRO A O 1
ATOM 1275 N N . ASP A 1 157 ? 6.356 -9.307 12.797 1.00 96.62 157 ASP A N 1
ATOM 1276 C CA . ASP A 1 157 ? 5.636 -9.723 13.998 1.00 96.62 157 ASP A CA 1
ATOM 1277 C C . ASP A 1 157 ? 4.557 -8.722 14.445 1.00 96.62 157 ASP A C 1
ATOM 1279 O O . ASP A 1 157 ? 3.981 -8.916 15.513 1.00 96.62 157 ASP A O 1
ATOM 1283 N N . ALA A 1 158 ? 4.242 -7.703 13.631 1.00 97.44 158 ALA A N 1
ATOM 1284 C CA . ALA A 1 158 ? 3.195 -6.724 13.924 1.00 97.44 158 ALA A CA 1
ATOM 1285 C C . ALA A 1 158 ? 1.909 -7.406 14.408 1.00 97.44 158 ALA A C 1
ATOM 1287 O O . ALA A 1 158 ? 1.410 -8.345 13.780 1.00 97.44 158 ALA A O 1
ATOM 1288 N N . ASP A 1 159 ? 1.376 -6.951 15.537 1.00 97.56 159 ASP A N 1
ATOM 1289 C CA . ASP A 1 159 ? 0.208 -7.574 16.147 1.00 97.56 159 ASP A CA 1
ATOM 1290 C C . ASP A 1 159 ? -1.085 -7.313 15.354 1.00 97.56 159 ASP A C 1
ATOM 1292 O O . ASP A 1 159 ? -1.111 -6.586 14.357 1.00 97.56 159 ASP A O 1
ATOM 1296 N N . LEU A 1 160 ? -2.173 -7.946 15.796 1.00 98.12 160 LEU A N 1
ATOM 1297 C CA . LEU A 1 160 ? -3.465 -7.856 15.126 1.00 98.12 160 LEU A CA 1
ATOM 1298 C C . LEU A 1 160 ? -3.979 -6.412 15.033 1.00 98.12 160 LEU A C 1
ATOM 1300 O O . LEU A 1 160 ? -4.456 -6.020 13.975 1.00 98.12 160 LEU A O 1
ATOM 1304 N N . ALA A 1 161 ? -3.869 -5.612 16.097 1.00 98.38 161 ALA A N 1
ATOM 1305 C CA . ALA A 1 161 ? -4.437 -4.265 16.119 1.00 98.38 161 ALA A CA 1
ATOM 1306 C C . ALA A 1 161 ? -3.735 -3.339 15.117 1.00 98.38 161 ALA A C 1
ATOM 1308 O O . ALA A 1 161 ? -4.404 -2.590 14.410 1.00 98.38 161 ALA A O 1
ATOM 1309 N N . VAL A 1 162 ? -2.407 -3.442 14.988 1.00 98.50 162 VAL A N 1
ATOM 1310 C CA . VAL A 1 162 ? -1.648 -2.686 13.976 1.00 98.50 162 VAL A CA 1
ATOM 1311 C C . VAL A 1 162 ? -2.042 -3.106 12.562 1.00 98.50 162 VAL A C 1
ATOM 1313 O O . VAL A 1 162 ? -2.241 -2.256 11.700 1.00 98.50 162 VAL A O 1
ATOM 1316 N N . GLN A 1 163 ? -2.194 -4.408 12.314 1.00 98.50 163 GLN A N 1
ATOM 1317 C CA . GLN A 1 163 ? -2.607 -4.905 10.999 1.00 98.50 163 GLN A CA 1
ATOM 1318 C C . GLN A 1 163 ? -4.010 -4.425 10.609 1.00 98.50 163 GLN A C 1
ATOM 1320 O O . GLN A 1 163 ? -4.228 -4.037 9.464 1.00 98.50 163 GLN A O 1
ATOM 1325 N N . LEU A 1 164 ? -4.949 -4.431 11.557 1.00 98.69 164 LEU A N 1
ATOM 1326 C CA . LEU A 1 164 ? -6.294 -3.899 11.351 1.00 98.69 164 LEU A CA 1
ATOM 1327 C C . LEU A 1 164 ? -6.244 -2.386 11.113 1.00 98.69 164 LEU A C 1
ATOM 1329 O O . LEU A 1 164 ? -6.825 -1.906 10.148 1.00 98.69 164 LEU A O 1
ATOM 1333 N N . ALA A 1 165 ? -5.490 -1.639 11.918 1.00 98.69 165 ALA A N 1
ATOM 1334 C CA . ALA A 1 165 ? -5.329 -0.205 11.711 1.00 98.69 165 ALA A CA 1
ATOM 1335 C C . ALA A 1 165 ? -4.752 0.117 10.323 1.00 98.69 165 ALA A C 1
ATOM 1337 O O . ALA A 1 165 ? -5.263 1.003 9.652 1.00 98.69 165 ALA A O 1
ATOM 1338 N N . ALA A 1 166 ? -3.767 -0.646 9.838 1.00 98.44 166 ALA A N 1
ATOM 1339 C CA . ALA A 1 166 ? -3.208 -0.473 8.497 1.00 98.44 166 ALA A CA 1
ATOM 1340 C C . ALA A 1 166 ? -4.255 -0.659 7.384 1.00 98.44 166 ALA A C 1
ATOM 1342 O O . ALA A 1 166 ? -4.286 0.133 6.444 1.00 98.44 166 ALA A O 1
ATOM 1343 N N . LEU A 1 167 ? -5.129 -1.664 7.500 1.00 98.19 167 LEU A N 1
ATOM 1344 C CA . LEU A 1 167 ? -6.209 -1.895 6.535 1.00 98.19 167 LEU A CA 1
ATOM 1345 C C . LEU A 1 167 ? -7.265 -0.781 6.586 1.00 98.19 167 LEU A C 1
ATOM 1347 O O . LEU A 1 167 ? -7.697 -0.293 5.552 1.00 98.19 167 LEU A O 1
ATOM 1351 N N . PHE A 1 168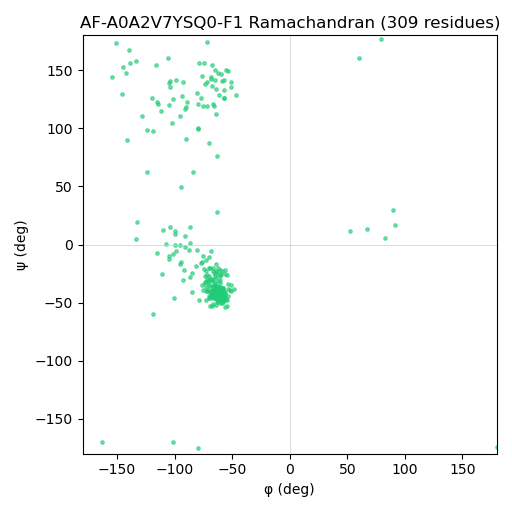 ? -7.661 -0.349 7.782 1.00 98.31 168 PHE A N 1
ATOM 1352 C CA . PHE A 1 168 ? -8.827 0.519 7.959 1.00 98.31 168 PHE A CA 1
ATOM 1353 C C . PHE A 1 168 ? -8.509 2.012 8.141 1.00 98.31 168 PHE A C 1
ATOM 1355 O O . PHE A 1 168 ? -9.447 2.795 8.273 1.00 98.31 168 PHE A O 1
ATOM 1362 N N . HIS A 1 169 ? -7.237 2.434 8.138 1.00 97.38 169 HIS A N 1
ATOM 1363 C CA . HIS A 1 169 ? -6.845 3.821 8.456 1.00 97.38 169 HIS A CA 1
ATOM 1364 C C . HIS A 1 169 ? -7.574 4.886 7.621 1.00 97.38 169 HIS A C 1
ATOM 1366 O O . HIS A 1 169 ? -7.918 5.944 8.142 1.00 97.38 169 HIS A O 1
ATOM 1372 N N . ASP A 1 170 ? -7.875 4.567 6.361 1.00 96.19 170 ASP A N 1
ATOM 1373 C CA . ASP A 1 170 ? -8.527 5.461 5.404 1.00 96.19 170 ASP A CA 1
ATOM 1374 C C . ASP A 1 170 ? -9.974 5.047 5.051 1.00 96.19 170 ASP A C 1
ATOM 1376 O O . ASP A 1 170 ? -10.567 5.598 4.124 1.00 96.19 170 ASP A O 1
ATOM 1380 N N . VAL A 1 171 ? -10.590 4.117 5.799 1.00 95.44 171 VAL A N 1
ATOM 1381 C CA . VAL A 1 171 ? -11.915 3.537 5.468 1.00 95.44 171 VAL A CA 1
ATOM 1382 C C . VAL A 1 171 ? -13.053 4.568 5.408 1.00 95.44 171 VAL A C 1
ATOM 1384 O O . VAL A 1 171 ? -14.075 4.345 4.763 1.00 95.44 171 VAL A O 1
ATOM 1387 N N . GLU A 1 172 ? -12.901 5.725 6.050 1.00 95.12 172 GLU A N 1
ATOM 1388 C CA . GLU A 1 172 ? -13.904 6.795 5.995 1.00 95.12 172 GLU A CA 1
ATOM 1389 C C . GLU A 1 172 ? -14.085 7.369 4.584 1.00 95.12 172 GLU A C 1
ATOM 1391 O O . GLU A 1 172 ? -15.198 7.746 4.206 1.00 95.12 172 GLU A O 1
ATOM 1396 N N . ARG A 1 173 ? -13.032 7.334 3.758 1.00 92.56 173 ARG A N 1
ATOM 1397 C CA . ARG A 1 173 ? -13.016 7.908 2.399 1.00 92.56 173 ARG A CA 1
ATOM 1398 C C . ARG A 1 173 ? -14.026 7.254 1.470 1.00 92.56 173 ARG A C 1
ATOM 1400 O O . ARG A 1 173 ? -14.460 7.873 0.500 1.00 92.56 173 ARG A O 1
ATOM 1407 N N . LEU A 1 174 ? -14.480 6.049 1.814 1.00 91.44 174 LEU A N 1
ATOM 1408 C CA . LEU A 1 174 ? -15.582 5.358 1.145 1.00 91.44 174 LEU A CA 1
ATOM 1409 C C . LEU A 1 174 ? -16.897 6.144 1.199 1.00 91.44 174 LEU A C 1
ATOM 1411 O O . LEU A 1 174 ? -17.748 5.973 0.329 1.00 91.44 174 LEU A O 1
ATOM 1415 N N . ALA A 1 175 ? -17.068 7.007 2.201 1.00 88.38 175 ALA A N 1
ATOM 1416 C CA . ALA A 1 175 ? -18.227 7.877 2.345 1.00 88.38 175 ALA A CA 1
ATOM 1417 C C . ALA A 1 175 ? -17.940 9.314 1.889 1.00 88.38 175 ALA A C 1
ATOM 1419 O O . ALA A 1 175 ? -18.760 9.901 1.182 1.00 88.38 175 ALA A O 1
ATOM 1420 N N . SER A 1 176 ? -16.807 9.894 2.295 1.00 88.69 176 SER A N 1
ATOM 1421 C CA . SER A 1 176 ? -16.521 11.321 2.086 1.00 88.69 176 SER A CA 1
ATOM 1422 C C . SER A 1 176 ? -15.875 11.651 0.738 1.00 88.69 176 SER A C 1
ATOM 1424 O O . SER A 1 176 ? -16.072 12.755 0.229 1.00 88.69 176 SER A O 1
ATOM 1426 N N . GLU A 1 177 ? -15.129 10.713 0.144 1.00 91.25 177 GLU A N 1
ATOM 1427 C CA . GLU A 1 177 ? -14.266 10.957 -1.022 1.00 91.25 177 GLU A CA 1
ATOM 1428 C C . GLU A 1 177 ? -14.424 9.916 -2.146 1.00 91.25 177 GLU A C 1
ATOM 1430 O O . GLU A 1 177 ? -13.568 9.813 -3.027 1.00 91.25 177 GLU A O 1
ATOM 1435 N N . ALA A 1 178 ? -15.531 9.166 -2.161 1.00 90.75 178 ALA A N 1
ATOM 1436 C CA . ALA A 1 178 ? -15.748 8.079 -3.121 1.00 90.75 178 ALA A CA 1
ATOM 1437 C C . ALA A 1 178 ? -15.748 8.532 -4.592 1.00 90.75 178 ALA A C 1
ATOM 1439 O O . ALA A 1 178 ? -15.338 7.776 -5.474 1.00 90.75 178 ALA A O 1
ATOM 1440 N N . ASP A 1 179 ? -16.226 9.753 -4.856 1.00 91.69 179 ASP A N 1
ATOM 1441 C CA . ASP A 1 179 ? -16.403 10.294 -6.210 1.00 91.69 179 ASP A CA 1
ATOM 1442 C C . ASP A 1 179 ? -15.425 11.435 -6.540 1.00 91.69 179 ASP A C 1
ATOM 1444 O O . ASP A 1 179 ? -15.109 11.662 -7.708 1.00 91.69 179 ASP A O 1
ATOM 1448 N N . ALA A 1 180 ? -14.924 12.151 -5.530 1.00 90.69 180 ALA A N 1
ATOM 1449 C CA . ALA A 1 180 ? -13.950 13.223 -5.697 1.00 90.69 180 ALA A CA 1
ATOM 1450 C C . ALA A 1 180 ? -13.124 13.412 -4.423 1.00 90.69 180 ALA A C 1
ATOM 1452 O O . ALA A 1 180 ? -13.652 13.337 -3.315 1.00 90.69 180 ALA A O 1
ATOM 1453 N N . ARG A 1 181 ? -11.837 13.737 -4.581 1.00 88.62 181 ARG A N 1
ATOM 1454 C CA . ARG A 1 181 ? -10.996 14.149 -3.452 1.00 88.62 181 ARG A CA 1
ATOM 1455 C C . ARG A 1 181 ? -11.303 15.585 -3.057 1.00 88.62 181 ARG A C 1
ATOM 1457 O O . ARG A 1 181 ? -11.204 16.480 -3.895 1.00 88.62 181 ARG A O 1
ATOM 1464 N N . VAL A 1 182 ? -11.607 15.818 -1.788 1.00 84.69 182 VAL A N 1
ATOM 1465 C CA . VAL A 1 182 ? -11.973 17.135 -1.248 1.00 84.69 182 VAL A CA 1
ATOM 1466 C C . VAL A 1 182 ? -10.963 17.661 -0.230 1.00 84.69 182 VAL A C 1
ATOM 1468 O O . VAL A 1 182 ? -11.038 18.839 0.114 1.00 84.69 182 VAL A O 1
ATOM 1471 N N . GLU A 1 183 ? -9.968 16.856 0.173 1.00 80.69 183 GLU A N 1
ATOM 1472 C CA . GLU A 1 183 ? -8.931 17.245 1.152 1.00 80.69 183 GLU A CA 1
ATOM 1473 C C . GLU A 1 183 ? -8.284 18.614 0.858 1.00 80.69 183 GLU A C 1
ATOM 1475 O O . GLU A 1 183 ? -8.042 19.423 1.750 1.00 80.69 183 GLU A O 1
ATOM 1480 N N . HIS A 1 184 ? -8.054 18.915 -0.419 1.00 76.38 184 HIS A N 1
ATOM 1481 C CA . HIS A 1 184 ? -7.392 20.132 -0.881 1.00 76.38 184 HIS A CA 1
ATOM 1482 C C . HIS A 1 184 ? -8.266 21.397 -0.817 1.00 76.38 184 HIS A C 1
ATOM 1484 O O . HIS A 1 184 ? -7.758 22.501 -1.016 1.00 76.38 184 HIS A O 1
ATOM 1490 N N . HIS A 1 185 ? -9.564 21.247 -0.551 1.00 78.81 185 HIS A N 1
ATOM 1491 C CA . HIS A 1 185 ? -10.511 22.345 -0.353 1.00 78.81 185 HIS A CA 1
ATOM 1492 C C . HIS A 1 185 ? -10.781 22.640 1.126 1.00 78.81 185 HIS A C 1
ATOM 1494 O O . HIS A 1 185 ? -11.494 23.598 1.432 1.00 78.81 185 HIS A O 1
ATOM 1500 N N . ALA A 1 186 ? -10.242 21.831 2.043 1.00 79.25 186 ALA A N 1
ATOM 1501 C CA . ALA A 1 186 ? -10.446 22.024 3.468 1.00 79.25 186 ALA A CA 1
ATOM 1502 C C . ALA A 1 186 ? -9.893 23.387 3.918 1.00 79.25 186 ALA A C 1
ATOM 1504 O O . ALA A 1 186 ? -8.740 23.726 3.651 1.00 79.25 186 ALA A O 1
ATOM 1505 N N . ALA A 1 187 ? -10.723 24.162 4.625 1.00 79.06 187 ALA A N 1
ATOM 1506 C CA . ALA A 1 187 ? -10.315 25.447 5.195 1.00 79.06 187 ALA A CA 1
ATOM 1507 C C . ALA A 1 187 ? -9.206 25.274 6.247 1.00 79.06 187 ALA A C 1
ATOM 1509 O O . ALA A 1 187 ? -8.302 26.102 6.338 1.00 79.06 187 ALA A O 1
ATOM 1510 N N . ASP A 1 188 ? -9.273 24.176 7.002 1.00 85.44 188 ASP A N 1
ATOM 1511 C CA . ASP A 1 188 ? -8.223 23.711 7.898 1.00 85.44 188 ASP A CA 1
ATOM 1512 C C . ASP A 1 188 ? -7.924 22.242 7.582 1.00 85.44 188 ASP A C 1
ATOM 1514 O O . ASP A 1 188 ? -8.745 21.350 7.810 1.00 85.44 188 ASP A O 1
ATOM 1518 N N . TYR A 1 189 ? -6.740 22.010 7.018 1.00 82.38 189 TYR A N 1
ATOM 1519 C CA . TYR A 1 189 ? -6.297 20.682 6.610 1.00 82.38 189 TYR A CA 1
ATOM 1520 C C . TYR A 1 189 ? -6.153 19.732 7.805 1.00 82.38 189 TYR A C 1
ATOM 1522 O O . TYR A 1 189 ? -6.486 18.558 7.686 1.00 82.38 189 TYR A O 1
ATOM 1530 N N . GLN A 1 190 ? -5.698 20.211 8.968 1.00 85.38 190 GLN A N 1
ATOM 1531 C CA . GLN A 1 190 ? -5.491 19.329 10.115 1.00 85.38 190 GLN A CA 1
ATOM 1532 C C . GLN A 1 190 ? -6.818 18.941 10.766 1.00 85.38 190 GLN A C 1
ATOM 1534 O O . GLN A 1 190 ? -6.987 17.782 11.131 1.00 85.38 190 GLN A O 1
ATOM 1539 N N . VAL A 1 191 ? -7.771 19.872 10.870 1.00 86.44 191 VAL A N 1
ATOM 1540 C CA . VAL A 1 191 ? -9.123 19.553 11.363 1.00 86.44 191 VAL A CA 1
ATOM 1541 C C . VAL A 1 191 ? -9.786 18.511 10.465 1.00 86.44 191 VAL A C 1
ATOM 1543 O O . VAL A 1 191 ? -10.278 17.508 10.971 1.00 86.44 191 VAL A O 1
ATOM 1546 N N . PHE A 1 192 ? -9.702 18.679 9.140 1.00 86.31 192 PHE A N 1
ATOM 1547 C CA . PHE A 1 192 ? -10.215 17.690 8.187 1.00 86.31 192 PHE A CA 1
ATOM 1548 C C . PHE A 1 192 ? -9.599 16.299 8.400 1.00 86.31 192 PHE A C 1
ATOM 1550 O O . PHE A 1 192 ? -10.318 15.303 8.441 1.00 86.31 192 PHE A O 1
ATOM 1557 N N . LYS A 1 193 ? -8.273 16.219 8.580 1.00 86.19 193 LYS A N 1
ATOM 1558 C CA . LYS A 1 193 ? -7.576 14.946 8.824 1.00 86.19 193 LYS A CA 1
ATOM 1559 C C . LYS A 1 193 ? -7.960 14.315 10.170 1.00 86.19 193 LYS A C 1
ATOM 1561 O O . LYS A 1 193 ? -8.096 13.098 10.238 1.00 86.19 193 LYS A O 1
ATOM 1566 N N . ASN A 1 194 ? -8.195 15.116 11.207 1.00 87.81 194 ASN A N 1
ATOM 1567 C CA . ASN A 1 194 ? -8.635 14.614 12.511 1.00 87.81 194 ASN A CA 1
ATOM 1568 C C . ASN A 1 194 ? -10.062 14.049 12.460 1.00 87.81 194 ASN A C 1
ATOM 1570 O O . ASN A 1 194 ? -10.311 12.976 13.005 1.00 87.81 194 ASN A O 1
ATOM 1574 N N . ASP A 1 195 ? -10.982 14.742 11.784 1.00 88.44 195 ASP A N 1
ATOM 1575 C CA . ASP A 1 195 ? -12.367 14.288 11.622 1.00 88.44 195 ASP A CA 1
ATOM 1576 C C . ASP A 1 195 ? -12.431 12.989 10.798 1.00 88.44 195 ASP A C 1
ATOM 1578 O O . ASP A 1 195 ? -13.143 12.052 11.167 1.00 88.44 195 ASP A O 1
ATOM 1582 N N . HIS A 1 196 ? -11.62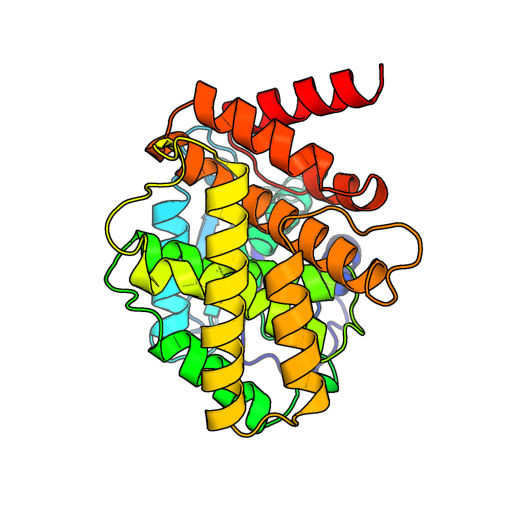9 12.911 9.728 1.00 90.50 196 HIS A N 1
ATOM 1583 C CA . HIS A 1 196 ? -11.414 11.700 8.925 1.00 90.50 196 HIS A CA 1
ATOM 1584 C C . HIS A 1 196 ? -10.957 10.521 9.790 1.00 90.50 196 HIS A C 1
ATOM 1586 O O . HIS A 1 196 ? -11.588 9.464 9.786 1.00 90.50 196 HIS A O 1
ATOM 1592 N N . ALA A 1 197 ? -9.904 10.715 10.586 1.00 90.25 197 ALA A N 1
ATOM 1593 C CA . ALA A 1 197 ? -9.349 9.670 11.439 1.00 90.25 197 ALA A CA 1
ATOM 1594 C C . ALA A 1 197 ? -10.348 9.200 12.512 1.00 90.25 197 ALA A C 1
ATOM 1596 O O . ALA A 1 197 ? -10.513 7.998 12.727 1.00 90.25 197 ALA A O 1
ATOM 1597 N N . ALA A 1 198 ? -11.059 10.129 13.160 1.00 93.06 198 ALA A N 1
ATOM 1598 C CA . ALA A 1 198 ? -12.047 9.804 14.187 1.00 93.06 198 ALA A CA 1
ATOM 1599 C C . ALA A 1 198 ? -13.215 8.985 13.619 1.00 93.06 198 ALA A C 1
ATOM 1601 O O . ALA A 1 198 ? -13.586 7.949 14.171 1.00 93.06 198 ALA A O 1
ATOM 1602 N N . ARG A 1 199 ? -13.766 9.404 12.479 1.00 94.00 199 ARG A N 1
ATOM 1603 C CA . ARG A 1 199 ? -14.879 8.692 11.851 1.00 94.00 199 ARG A CA 1
ATOM 1604 C C . ARG A 1 199 ? -14.437 7.379 11.200 1.00 94.00 199 ARG A C 1
ATOM 1606 O O . ARG A 1 199 ? -15.184 6.403 11.242 1.00 94.00 199 ARG A O 1
ATOM 1613 N N . GLY A 1 200 ? -13.213 7.313 10.677 1.00 94.81 200 GLY A N 1
ATOM 1614 C CA . GLY A 1 200 ? -12.589 6.063 10.243 1.00 94.81 200 GLY A CA 1
ATOM 1615 C C . GLY A 1 200 ? -12.495 5.045 11.380 1.00 94.81 200 GLY A C 1
ATOM 1616 O O . GLY A 1 200 ? -12.860 3.884 11.193 1.00 94.81 200 GLY A O 1
ATOM 1617 N N . ALA A 1 201 ? -12.106 5.486 12.580 1.00 96.56 201 ALA A N 1
ATOM 1618 C CA . ALA A 1 201 ? -12.049 4.633 13.765 1.00 96.56 201 ALA A CA 1
ATOM 1619 C C . ALA A 1 201 ? -13.431 4.083 14.160 1.00 96.56 201 ALA A C 1
ATOM 1621 O O . ALA A 1 201 ? -13.552 2.894 14.450 1.00 96.56 201 ALA A O 1
ATOM 1622 N N . GLU A 1 202 ? -14.481 4.909 14.115 1.00 96.50 202 GLU A N 1
ATOM 1623 C CA . GLU A 1 202 ? -15.859 4.476 14.398 1.00 96.50 202 GLU A CA 1
ATOM 1624 C C . GLU A 1 202 ? -16.358 3.414 13.404 1.00 96.50 202 GLU A C 1
ATOM 1626 O O . GLU A 1 202 ? -16.935 2.399 13.807 1.00 96.50 202 GLU A O 1
ATOM 1631 N N . LEU A 1 203 ? -16.120 3.622 12.103 1.00 95.38 203 LEU A N 1
ATOM 1632 C CA . LEU A 1 203 ? -16.505 2.668 11.056 1.00 95.38 203 LEU A CA 1
ATOM 1633 C C . LEU A 1 203 ? -15.743 1.345 11.193 1.00 95.38 203 LEU A C 1
ATOM 1635 O O . LEU A 1 203 ? -16.344 0.272 11.084 1.00 95.38 203 LEU A O 1
ATOM 1639 N N . ALA A 1 204 ? -14.437 1.420 11.462 1.00 96.88 204 ALA A N 1
ATOM 1640 C CA . ALA A 1 204 ? -13.596 0.251 11.670 1.00 96.88 204 ALA A CA 1
ATOM 1641 C C . ALA A 1 204 ? -14.051 -0.556 12.894 1.00 96.88 204 ALA A C 1
ATOM 1643 O O . ALA A 1 204 ? -14.256 -1.762 12.781 1.00 96.88 204 ALA A O 1
ATOM 1644 N N . GLU A 1 205 ? -14.281 0.093 14.040 1.00 96.94 205 GLU A N 1
ATOM 1645 C CA . GLU A 1 205 ? -14.758 -0.563 15.267 1.00 96.94 205 GLU A CA 1
ATOM 1646 C C . GLU A 1 205 ? -16.053 -1.348 15.009 1.00 96.94 205 GLU A C 1
ATOM 1648 O O . GLU A 1 205 ? -16.153 -2.527 15.362 1.00 96.94 205 GLU A O 1
ATOM 1653 N N . ALA A 1 206 ? -17.024 -0.726 14.331 1.00 96.06 206 ALA A N 1
ATOM 1654 C CA . ALA A 1 206 ? -18.308 -1.348 14.022 1.00 96.06 206 ALA A CA 1
ATOM 1655 C C . ALA A 1 206 ? -18.164 -2.581 13.110 1.00 96.06 206 ALA A C 1
ATOM 1657 O O . ALA A 1 206 ? -18.732 -3.638 13.407 1.00 96.06 206 ALA A O 1
ATOM 1658 N N . LEU A 1 207 ? -17.385 -2.475 12.028 1.00 96.62 207 LEU A N 1
ATOM 1659 C CA . LEU A 1 207 ? -17.162 -3.583 11.093 1.00 96.62 207 LEU A CA 1
ATOM 1660 C C . LEU A 1 207 ? -16.392 -4.726 11.759 1.00 96.62 207 LEU A C 1
ATOM 1662 O O . LEU A 1 207 ? -16.767 -5.894 11.643 1.00 96.62 207 LEU A O 1
ATOM 1666 N N . LEU A 1 208 ? -15.341 -4.415 12.512 1.00 98.00 208 LEU A N 1
ATOM 1667 C CA . LEU A 1 208 ? -14.553 -5.434 13.196 1.00 98.00 208 LEU A CA 1
ATOM 1668 C C . LEU A 1 208 ? -15.381 -6.151 14.271 1.00 98.00 208 LEU A C 1
ATOM 1670 O O . LEU A 1 208 ? -15.200 -7.354 14.492 1.00 98.00 208 LEU A O 1
ATOM 1674 N N . ALA A 1 209 ? -16.280 -5.432 14.955 1.00 97.56 209 ALA A N 1
ATOM 1675 C CA . ALA A 1 209 ? -17.175 -6.019 15.947 1.00 97.56 209 ALA A CA 1
ATOM 1676 C C . ALA A 1 209 ? -18.157 -6.990 15.284 1.00 97.56 209 ALA A C 1
ATOM 1678 O O . ALA A 1 209 ? -18.364 -8.093 15.792 1.00 97.56 209 ALA A O 1
ATOM 1679 N N . TRP A 1 210 ? -18.690 -6.618 14.118 1.00 96.50 210 TRP A N 1
ATOM 1680 C CA . TRP A 1 210 ? -19.536 -7.479 13.293 1.00 96.50 210 TRP A CA 1
ATOM 1681 C C . TRP A 1 210 ? -18.825 -8.772 12.860 1.00 96.50 210 TRP A C 1
ATOM 1683 O O . TRP A 1 210 ? -19.394 -9.860 12.964 1.00 96.50 210 TRP A O 1
ATOM 1693 N N . VAL A 1 211 ? -17.554 -8.683 12.457 1.00 96.88 211 VAL A N 1
ATOM 1694 C CA . VAL A 1 211 ? -16.735 -9.850 12.068 1.00 96.88 211 VAL A CA 1
ATOM 1695 C C . VAL A 1 211 ? -16.384 -10.756 13.260 1.00 96.88 211 VAL A C 1
ATOM 1697 O O . VAL A 1 211 ? -16.087 -11.945 13.085 1.00 96.88 211 VAL A O 1
ATOM 1700 N N . GLY A 1 212 ? -16.467 -10.224 14.482 1.00 96.94 212 GLY A N 1
ATOM 1701 C CA . GLY A 1 212 ? -16.208 -10.953 15.720 1.00 96.94 212 GLY A CA 1
ATOM 1702 C C . GLY A 1 212 ? -14.752 -10.899 16.181 1.00 96.94 212 GLY A C 1
ATOM 1703 O O . GLY A 1 212 ? -14.283 -11.849 16.809 1.00 96.94 212 GLY A O 1
ATOM 1704 N N . ILE A 1 213 ? -14.028 -9.818 15.874 1.00 98.19 213 ILE A N 1
ATOM 1705 C CA . ILE A 1 213 ? -12.722 -9.542 16.495 1.00 98.19 213 ILE A CA 1
ATOM 1706 C C . ILE A 1 213 ? -12.924 -9.283 18.000 1.00 98.19 213 ILE A C 1
ATOM 1708 O O . ILE A 1 213 ? -13.990 -8.827 18.429 1.00 98.19 213 ILE A O 1
ATOM 1712 N N . ASP A 1 214 ? -11.932 -9.600 18.832 1.00 97.06 214 ASP A N 1
ATOM 1713 C CA . ASP A 1 214 ? -12.017 -9.346 20.270 1.00 97.06 214 ASP A CA 1
ATOM 1714 C C . ASP A 1 214 ? -12.027 -7.839 20.591 1.00 97.06 214 ASP A C 1
ATOM 1716 O O . ASP A 1 214 ? -11.552 -7.015 19.813 1.00 97.06 214 ASP A O 1
ATOM 1720 N N . ALA A 1 215 ? -12.604 -7.475 21.739 1.00 97.12 215 ALA A N 1
ATOM 1721 C CA . ALA A 1 215 ? -12.786 -6.072 22.107 1.00 97.12 215 ALA A CA 1
ATOM 1722 C C . ALA A 1 215 ? -11.464 -5.324 22.298 1.00 97.12 215 ALA A C 1
ATOM 1724 O O . ALA A 1 215 ? -11.349 -4.197 21.836 1.00 97.12 215 ALA A O 1
ATOM 1725 N N . GLY A 1 216 ? -10.452 -5.960 22.893 1.00 97.06 216 GLY A N 1
ATOM 1726 C CA . GLY A 1 216 ? -9.167 -5.308 23.136 1.00 97.06 216 GLY A CA 1
ATOM 1727 C C . GLY A 1 216 ? -8.427 -4.987 21.839 1.00 97.06 216 GLY A C 1
ATOM 1728 O O . GLY A 1 216 ? -7.896 -3.888 21.688 1.00 97.06 216 GLY A O 1
ATOM 1729 N N . ALA A 1 217 ? -8.420 -5.914 20.876 1.00 97.06 217 ALA A N 1
ATOM 1730 C CA . ALA A 1 217 ? -7.814 -5.675 19.569 1.00 97.06 217 ALA A CA 1
ATOM 1731 C C . ALA A 1 217 ? -8.556 -4.594 18.771 1.00 97.06 217 ALA A C 1
ATOM 1733 O O . ALA A 1 217 ? -7.902 -3.793 18.103 1.00 97.06 217 ALA A O 1
ATOM 1734 N N . ARG A 1 218 ? -9.892 -4.551 18.848 1.00 97.44 218 ARG A N 1
ATOM 1735 C CA . ARG A 1 218 ? -10.698 -3.522 18.175 1.00 97.44 218 ARG A CA 1
ATOM 1736 C C . ARG A 1 218 ? -10.496 -2.139 18.760 1.00 97.44 218 ARG A C 1
ATOM 1738 O O . ARG A 1 218 ? -10.085 -1.253 18.022 1.00 97.44 218 ARG A O 1
ATOM 1745 N N . GLU A 1 219 ? -10.650 -2.000 20.075 1.00 97.19 219 GLU A N 1
ATOM 1746 C CA . GLU A 1 219 ? -10.479 -0.723 20.771 1.00 97.19 219 GLU A CA 1
ATOM 1747 C C . GLU A 1 219 ? -9.090 -0.135 20.500 1.00 97.19 219 GLU A C 1
ATOM 1749 O O . GLU A 1 219 ? -8.946 1.058 20.220 1.00 97.19 219 GLU A O 1
ATOM 1754 N N . ARG A 1 220 ? -8.054 -0.985 20.505 1.00 97.62 220 ARG A N 1
ATOM 1755 C CA . ARG A 1 220 ? -6.698 -0.559 20.163 1.00 97.62 220 ARG A CA 1
ATOM 1756 C C . ARG A 1 220 ? -6.543 -0.211 18.681 1.00 97.62 220 ARG A C 1
ATOM 1758 O O . ARG A 1 220 ? -5.899 0.786 18.375 1.00 97.62 220 ARG A O 1
ATOM 1765 N N . ALA A 1 221 ? -7.126 -0.975 17.758 1.00 98.31 221 ALA A N 1
ATOM 1766 C CA . ALA A 1 221 ? -7.101 -0.630 16.335 1.00 98.31 221 ALA A CA 1
ATOM 1767 C C . ALA A 1 221 ? -7.808 0.709 16.065 1.00 98.31 221 ALA A C 1
ATOM 1769 O O . ALA A 1 221 ? -7.252 1.558 15.375 1.00 98.31 221 ALA A O 1
ATOM 1770 N N . ALA A 1 222 ? -8.981 0.936 16.658 1.00 97.44 222 ALA A N 1
ATOM 1771 C CA . ALA A 1 222 ? -9.713 2.195 16.569 1.00 97.44 222 ALA A CA 1
ATOM 1772 C C . ALA A 1 222 ? -8.898 3.366 17.140 1.00 97.44 222 ALA A C 1
ATOM 1774 O O . ALA A 1 222 ? -8.824 4.422 16.515 1.00 97.44 222 ALA A O 1
ATOM 1775 N N . HIS A 1 223 ? -8.213 3.173 18.274 1.00 96.00 223 HIS A N 1
ATOM 1776 C CA . HIS A 1 223 ? -7.293 4.176 18.815 1.00 96.00 223 HIS A CA 1
ATOM 1777 C C . HIS A 1 223 ? -6.162 4.518 17.833 1.00 96.00 223 HIS A C 1
ATOM 1779 O O . HIS A 1 223 ? -5.919 5.695 17.562 1.00 96.00 223 HIS A O 1
ATOM 1785 N N . LEU A 1 224 ? -5.511 3.499 17.264 1.00 97.88 224 LEU A N 1
ATOM 1786 C CA . LEU A 1 224 ? -4.446 3.683 16.279 1.00 97.88 224 LEU A CA 1
ATOM 1787 C C . LEU A 1 224 ? -4.948 4.432 15.037 1.00 97.88 224 LEU A C 1
ATOM 1789 O O . LEU A 1 224 ? -4.280 5.356 14.581 1.00 97.88 224 LEU A O 1
ATOM 1793 N N . ILE A 1 225 ? -6.133 4.086 14.526 1.00 97.69 225 ILE A N 1
ATOM 1794 C CA . ILE A 1 225 ? -6.764 4.778 13.393 1.00 97.69 225 ILE A CA 1
ATOM 1795 C C . ILE A 1 225 ? -7.068 6.234 13.756 1.00 97.69 225 ILE A C 1
ATOM 1797 O O . ILE A 1 225 ? -6.737 7.127 12.991 1.00 97.69 225 ILE A O 1
ATOM 1801 N N . ALA A 1 226 ? -7.616 6.525 14.933 1.00 95.31 226 ALA A N 1
ATOM 1802 C CA . ALA A 1 226 ? -7.912 7.904 15.320 1.00 95.31 226 ALA A CA 1
ATOM 1803 C C . ALA A 1 226 ? -6.648 8.779 15.467 1.00 95.31 226 ALA A C 1
ATOM 1805 O O . ALA A 1 226 ? -6.712 9.993 15.283 1.00 95.31 226 ALA A O 1
ATOM 1806 N N . ALA A 1 227 ? -5.500 8.176 15.793 1.00 93.88 227 ALA A N 1
ATOM 1807 C CA . ALA A 1 227 ? -4.250 8.885 16.063 1.00 93.88 227 ALA A CA 1
ATOM 1808 C C . ALA A 1 227 ? -3.236 8.870 14.901 1.00 93.88 227 ALA A C 1
ATOM 1810 O O . ALA A 1 227 ? -2.230 9.580 14.978 1.00 93.88 227 ALA A O 1
ATOM 1811 N N . HIS A 1 228 ? -3.472 8.109 13.823 1.00 92.06 228 HIS A N 1
ATOM 1812 C CA . HIS A 1 228 ? -2.463 7.882 12.777 1.00 92.06 228 HIS A CA 1
ATOM 1813 C C . HIS A 1 228 ? -2.050 9.142 12.001 1.00 92.06 228 HIS A C 1
ATOM 1815 O O . HIS A 1 228 ? -0.997 9.145 11.376 1.00 92.06 228 HIS A O 1
ATOM 1821 N N . GLU A 1 229 ? -2.824 10.228 12.067 1.00 88.06 229 GLU A N 1
ATOM 1822 C CA . GLU A 1 229 ? -2.511 11.502 11.400 1.00 88.06 229 GLU A CA 1
ATOM 1823 C C . GLU A 1 229 ? -1.497 12.374 12.145 1.00 88.06 229 GLU A C 1
ATOM 1825 O O . GLU A 1 229 ? -1.077 13.427 11.648 1.00 88.06 229 GLU A O 1
ATOM 1830 N N . HIS A 1 230 ? -1.092 11.941 13.338 1.00 85.06 230 HIS A N 1
ATOM 1831 C CA . HIS A 1 230 ? -0.164 12.652 14.196 1.00 85.06 230 HIS A CA 1
ATOM 1832 C C . HIS A 1 230 ? 1.132 11.871 14.401 1.00 85.06 230 HIS A C 1
ATOM 1834 O O . HIS A 1 230 ? 1.188 10.641 14.334 1.00 85.06 230 HIS A O 1
ATOM 1840 N N . LEU A 1 231 ? 2.202 12.615 14.691 1.00 85.31 231 LEU A N 1
ATOM 1841 C CA . LEU A 1 231 ? 3.386 12.008 15.281 1.00 85.31 231 LEU A CA 1
ATOM 1842 C C . LEU A 1 231 ? 3.072 11.631 16.734 1.00 85.31 231 LEU A C 1
ATOM 1844 O O . LEU A 1 231 ? 2.426 12.424 17.427 1.00 85.31 231 LEU A O 1
ATOM 1848 N N . PRO A 1 232 ? 3.545 10.471 17.214 1.00 85.69 232 PRO A N 1
ATOM 1849 C CA . PRO A 1 232 ? 3.282 10.050 18.581 1.00 85.69 232 PRO A CA 1
ATOM 1850 C C . PRO A 1 232 ? 3.797 11.051 19.612 1.00 85.69 232 PRO A C 1
ATOM 1852 O O . PRO A 1 232 ? 4.897 11.598 19.481 1.00 85.69 232 PRO A O 1
ATOM 1855 N N . GLY A 1 233 ? 3.013 11.256 20.668 1.00 81.50 233 GLY A N 1
ATOM 1856 C CA . GLY A 1 233 ? 3.413 12.089 21.796 1.00 81.50 233 GLY A CA 1
ATOM 1857 C C . GLY A 1 233 ? 4.458 11.402 22.690 1.00 81.50 233 GLY A C 1
ATOM 1858 O O . GLY A 1 233 ? 4.531 10.171 22.743 1.00 81.50 233 GLY A O 1
ATOM 1859 N N . PRO A 1 234 ? 5.261 12.165 23.454 1.00 83.38 234 PRO A N 1
ATOM 1860 C CA . PRO A 1 234 ? 6.131 11.586 24.472 1.00 83.38 234 PRO A CA 1
ATOM 1861 C C . PRO A 1 234 ? 5.328 10.763 25.491 1.00 83.38 234 PRO A C 1
ATOM 1863 O O . PRO A 1 234 ? 4.397 11.277 26.107 1.00 83.38 234 PRO A O 1
ATOM 1866 N N . GLY A 1 235 ? 5.719 9.504 25.701 1.00 85.62 235 GLY A N 1
ATOM 1867 C CA . GLY A 1 235 ? 5.067 8.607 26.663 1.00 85.62 235 GLY A CA 1
ATOM 1868 C C . GLY A 1 235 ? 3.805 7.905 26.152 1.00 85.62 235 GLY A C 1
ATOM 1869 O O . GLY A 1 235 ? 3.163 7.211 26.936 1.00 85.62 235 GLY A O 1
ATOM 1870 N N . ASP A 1 236 ? 3.467 8.054 24.870 1.00 89.38 236 ASP A N 1
ATOM 1871 C CA . ASP A 1 236 ? 2.392 7.295 24.233 1.00 89.38 236 ASP A CA 1
ATOM 1872 C C . ASP A 1 236 ? 2.758 5.792 24.182 1.00 89.38 236 ASP A C 1
ATOM 1874 O O . ASP A 1 236 ? 3.784 5.435 23.586 1.00 89.38 236 ASP A O 1
ATOM 1878 N N . PRO A 1 237 ? 1.968 4.899 24.817 1.00 91.19 237 PRO A N 1
ATOM 1879 C CA . PRO A 1 237 ? 2.248 3.464 24.828 1.00 91.19 237 PRO A CA 1
ATOM 1880 C C . PRO A 1 237 ? 2.199 2.834 23.428 1.00 91.19 237 PRO A C 1
ATOM 1882 O O . PRO A 1 237 ? 2.854 1.816 23.203 1.00 91.19 237 PRO A O 1
ATOM 1885 N N . ASP A 1 238 ? 1.484 3.450 22.485 1.00 94.56 238 ASP A N 1
ATOM 1886 C CA . ASP A 1 238 ? 1.331 2.994 21.106 1.00 94.56 238 ASP A CA 1
ATOM 1887 C C . ASP A 1 238 ? 2.247 3.737 20.121 1.00 94.56 238 ASP A C 1
ATOM 1889 O O . ASP A 1 238 ? 2.163 3.536 18.907 1.00 94.56 238 ASP A O 1
ATOM 1893 N N . ALA A 1 239 ? 3.217 4.519 20.613 1.00 94.81 239 ALA A N 1
ATOM 1894 C CA . ALA A 1 239 ? 4.124 5.295 19.768 1.00 94.81 239 ALA A CA 1
ATOM 1895 C C . ALA A 1 239 ? 4.855 4.467 18.702 1.00 94.81 239 ALA A C 1
ATOM 1897 O O . ALA A 1 239 ? 5.045 4.923 17.572 1.00 94.81 239 ALA A O 1
ATOM 1898 N N . ALA A 1 240 ? 5.265 3.242 19.041 1.00 95.19 240 ALA A N 1
ATOM 1899 C CA . ALA A 1 240 ? 5.926 2.345 18.098 1.00 95.19 240 ALA A CA 1
ATOM 1900 C C . ALA A 1 240 ? 4.969 1.867 16.992 1.00 95.19 240 ALA A C 1
ATOM 1902 O O . ALA A 1 240 ? 5.355 1.844 15.824 1.00 95.19 240 ALA A O 1
ATOM 1903 N N . ALA A 1 241 ? 3.726 1.538 17.352 1.00 97.06 241 ALA A N 1
ATOM 1904 C CA . ALA A 1 241 ? 2.683 1.120 16.419 1.00 97.06 241 ALA A CA 1
ATOM 1905 C C . ALA A 1 241 ? 2.262 2.268 15.490 1.00 97.06 241 ALA A C 1
ATOM 1907 O O . ALA A 1 241 ? 2.226 2.092 14.277 1.00 97.06 241 ALA A O 1
ATOM 1908 N N . LEU A 1 242 ? 2.037 3.462 16.037 1.00 96.62 242 LEU A N 1
ATOM 1909 C CA . LEU A 1 242 ? 1.719 4.661 15.259 1.00 96.62 242 LEU A CA 1
ATOM 1910 C C . LEU A 1 242 ? 2.859 5.055 14.316 1.00 96.62 242 LEU A C 1
ATOM 1912 O O . LEU A 1 242 ? 2.626 5.404 13.163 1.00 96.62 242 LEU A O 1
ATOM 1916 N N . SER A 1 243 ? 4.110 4.961 14.771 1.00 96.31 243 SER A N 1
ATOM 1917 C CA . SER A 1 243 ? 5.277 5.209 13.914 1.00 96.31 243 SER A CA 1
ATOM 1918 C C . SER A 1 243 ? 5.391 4.188 12.779 1.00 96.31 243 SER A C 1
ATOM 1920 O O . SER A 1 243 ? 5.742 4.543 11.658 1.00 96.31 243 SER A O 1
ATOM 1922 N N . LEU A 1 244 ? 5.085 2.920 13.061 1.00 97.69 244 LEU A N 1
ATOM 1923 C CA . LEU A 1 244 ? 5.052 1.855 12.062 1.00 97.69 244 LEU A CA 1
ATOM 1924 C C . LEU A 1 244 ? 3.946 2.086 11.021 1.00 97.69 244 LEU A C 1
ATOM 1926 O O . LEU A 1 244 ? 4.214 1.942 9.831 1.00 97.69 244 LEU A O 1
ATOM 1930 N N . LEU A 1 245 ? 2.744 2.483 11.449 1.00 97.75 245 LEU A N 1
ATOM 1931 C CA . LEU A 1 245 ? 1.642 2.832 10.546 1.00 97.75 245 LEU A CA 1
ATOM 1932 C C . LEU A 1 245 ? 1.995 4.028 9.662 1.00 97.75 245 LEU A C 1
ATOM 1934 O O . LEU A 1 245 ? 1.804 3.960 8.453 1.00 97.75 245 LEU A O 1
ATOM 1938 N N . ASN A 1 246 ? 2.572 5.080 10.247 1.00 96.75 246 ASN A N 1
ATOM 1939 C CA . ASN A 1 246 ? 3.050 6.251 9.513 1.00 96.75 246 ASN A CA 1
ATOM 1940 C C . ASN A 1 246 ? 4.067 5.881 8.427 1.00 96.75 246 ASN A C 1
ATOM 1942 O O . ASN A 1 246 ? 3.961 6.355 7.297 1.00 96.75 246 ASN A O 1
ATOM 1946 N N . ASP A 1 247 ? 5.040 5.025 8.749 1.00 98.06 247 ASP A N 1
ATOM 1947 C CA . ASP A 1 247 ? 6.021 4.569 7.765 1.00 98.06 247 ASP A CA 1
ATOM 1948 C C . ASP A 1 247 ? 5.377 3.727 6.662 1.00 98.06 247 ASP A C 1
ATOM 1950 O O . ASP A 1 247 ? 5.708 3.894 5.489 1.00 98.06 247 ASP A O 1
ATOM 1954 N N . ALA A 1 248 ? 4.474 2.815 7.027 1.00 98.38 248 ALA A N 1
ATOM 1955 C CA . ALA A 1 248 ? 3.818 1.929 6.077 1.00 98.38 248 ALA A CA 1
ATOM 1956 C C . ALA A 1 248 ? 2.911 2.698 5.104 1.00 98.38 248 ALA A C 1
ATOM 1958 O O . ALA A 1 248 ? 2.997 2.477 3.897 1.00 98.38 248 ALA A O 1
ATOM 1959 N N . ASP A 1 249 ? 2.108 3.633 5.615 1.00 98.12 249 ASP A N 1
ATOM 1960 C CA . ASP A 1 249 ? 1.253 4.522 4.821 1.00 98.12 249 ASP A CA 1
ATOM 1961 C C . ASP A 1 249 ? 2.092 5.409 3.888 1.00 98.12 249 ASP A C 1
ATOM 1963 O O . ASP A 1 249 ? 1.853 5.485 2.680 1.00 98.12 249 ASP A O 1
ATOM 1967 N N . ALA A 1 250 ? 3.164 6.007 4.415 1.00 97.81 250 ALA A N 1
ATOM 1968 C CA . ALA A 1 250 ? 4.080 6.818 3.623 1.00 97.81 250 ALA A CA 1
ATOM 1969 C C . ALA A 1 250 ? 4.744 6.021 2.491 1.00 97.81 250 ALA A C 1
ATOM 1971 O O . ALA A 1 250 ? 4.805 6.493 1.353 1.00 97.81 250 ALA A O 1
ATOM 1972 N N . LEU A 1 251 ? 5.246 4.819 2.781 1.00 98.56 251 LEU A N 1
ATOM 1973 C CA . LEU A 1 251 ? 5.879 3.974 1.771 1.00 98.56 251 LEU A CA 1
ATOM 1974 C C . LEU A 1 251 ? 4.870 3.495 0.728 1.00 98.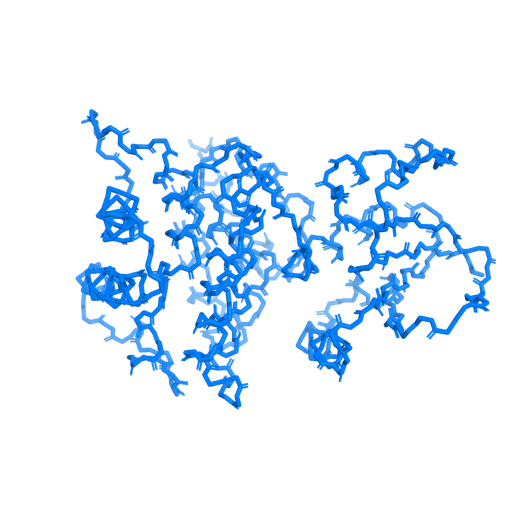56 251 LEU A C 1
ATOM 1976 O O . LEU A 1 251 ? 5.206 3.544 -0.452 1.00 98.56 251 LEU A O 1
ATOM 1980 N N . SER A 1 252 ? 3.647 3.143 1.137 1.00 98.38 252 SER A N 1
ATOM 1981 C CA . SER A 1 252 ? 2.539 2.807 0.234 1.00 98.38 252 SER A CA 1
ATOM 1982 C C . SER A 1 252 ? 2.198 3.965 -0.707 1.00 98.38 252 SER A C 1
ATOM 1984 O O . SER A 1 252 ? 2.112 3.804 -1.930 1.00 98.38 252 SER A O 1
ATOM 1986 N N . PHE A 1 253 ? 2.132 5.191 -0.172 1.00 97.94 253 PHE A N 1
ATOM 1987 C CA . PHE A 1 253 ? 1.964 6.382 -0.996 1.00 97.94 253 PHE A CA 1
ATOM 1988 C C . PHE A 1 253 ? 3.059 6.481 -2.065 1.00 97.94 253 PHE A C 1
ATOM 1990 O O . PHE A 1 253 ? 2.754 6.709 -3.236 1.00 97.94 253 PHE A O 1
ATOM 1997 N N . PHE A 1 254 ? 4.328 6.284 -1.704 1.00 98.19 254 PHE A N 1
ATOM 1998 C CA . PHE A 1 254 ? 5.425 6.365 -2.665 1.00 98.19 254 PHE A CA 1
ATOM 1999 C C . PHE A 1 254 ? 5.426 5.217 -3.683 1.00 98.19 254 PHE A C 1
ATOM 2001 O O . PHE A 1 254 ? 5.578 5.499 -4.875 1.00 98.19 254 PHE A O 1
ATOM 2008 N N . SER A 1 255 ? 5.230 3.964 -3.256 1.00 96.88 255 SER A N 1
ATOM 2009 C CA . SER A 1 255 ? 5.269 2.775 -4.123 1.00 96.88 255 SER A CA 1
ATOM 2010 C C . SER A 1 255 ? 4.087 2.685 -5.081 1.00 96.88 255 SER A C 1
ATOM 2012 O O . SER A 1 255 ? 4.244 2.165 -6.191 1.00 96.88 255 SER A O 1
ATOM 2014 N N . LEU A 1 256 ? 2.919 3.188 -4.673 1.00 96.00 256 LEU A N 1
ATOM 2015 C CA . LEU A 1 256 ? 1.664 2.955 -5.374 1.00 96.00 256 LEU A CA 1
ATOM 2016 C C . LEU A 1 256 ? 1.017 4.245 -5.890 1.00 96.00 256 LEU A C 1
ATOM 2018 O O . LEU A 1 256 ? 0.860 4.397 -7.107 1.00 96.00 256 LEU A O 1
ATOM 2022 N N . ASN A 1 257 ? 0.702 5.180 -4.987 1.00 95.50 257 ASN A N 1
ATOM 2023 C CA . ASN A 1 257 ? -0.227 6.291 -5.245 1.00 95.50 257 ASN A CA 1
ATOM 2024 C C . ASN A 1 257 ? 0.417 7.581 -5.763 1.00 95.50 257 ASN A C 1
ATOM 2026 O O . ASN A 1 257 ? -0.262 8.400 -6.383 1.00 95.50 257 ASN A O 1
ATOM 2030 N N . SER A 1 258 ? 1.713 7.791 -5.537 1.00 95.88 258 SER A N 1
ATOM 2031 C CA . SER A 1 258 ? 2.383 9.072 -5.796 1.00 95.88 258 SER A CA 1
ATOM 2032 C C . SER A 1 258 ? 2.296 9.513 -7.261 1.00 95.88 258 SER A C 1
ATOM 2034 O O . SER A 1 258 ? 2.106 10.697 -7.548 1.00 95.88 258 SER A O 1
ATOM 2036 N N . GLY A 1 259 ? 2.378 8.560 -8.196 1.00 93.25 259 GLY A N 1
ATOM 2037 C CA . GLY A 1 259 ? 2.216 8.817 -9.625 1.00 93.25 259 GLY A CA 1
ATOM 2038 C C . GLY A 1 259 ? 0.811 9.299 -9.977 1.00 93.25 259 GLY A C 1
ATOM 2039 O O . GLY A 1 259 ? 0.679 10.259 -10.735 1.00 93.25 259 GLY A O 1
ATOM 2040 N N . GLY A 1 260 ? -0.212 8.688 -9.380 1.00 92.62 260 GLY A 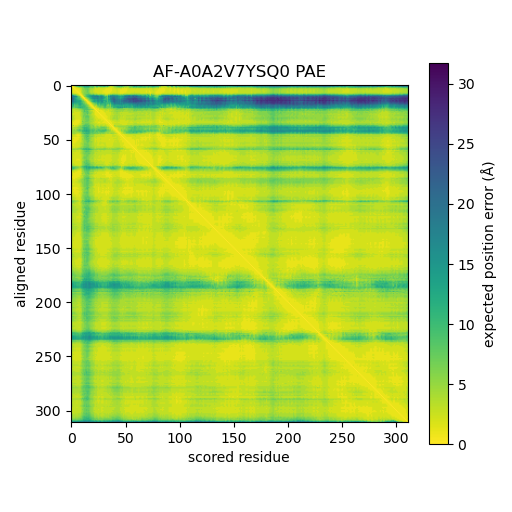N 1
ATOM 2041 C CA . GLY A 1 260 ? -1.599 9.061 -9.618 1.00 92.62 260 GLY A CA 1
ATOM 2042 C C . GLY A 1 260 ? -2.022 10.349 -8.920 1.00 92.62 260 GLY A C 1
ATOM 2043 O O . GLY A 1 260 ? -2.742 11.159 -9.500 1.00 92.62 260 GLY A O 1
ATOM 2044 N N . TYR A 1 261 ? -1.485 10.603 -7.726 1.00 94.19 261 TYR A N 1
ATOM 2045 C CA . TYR A 1 261 ? -1.633 11.883 -7.038 1.00 94.19 261 TYR A CA 1
ATOM 2046 C C . TYR A 1 261 ? -1.093 13.037 -7.891 1.00 94.19 261 TYR A C 1
ATOM 2048 O O . TYR A 1 261 ? -1.730 14.085 -8.003 1.00 94.19 261 TYR A O 1
ATOM 2056 N N . LEU A 1 262 ? 0.057 12.824 -8.542 1.00 94.44 262 LEU A N 1
ATOM 2057 C CA . LEU A 1 262 ? 0.634 13.784 -9.478 1.00 94.44 262 LEU A CA 1
ATOM 2058 C C . LEU A 1 262 ? -0.271 14.052 -10.679 1.00 94.44 262 LEU A C 1
ATOM 2060 O O . LEU A 1 262 ? -0.421 15.212 -11.057 1.00 94.44 262 LEU A O 1
ATOM 2064 N N . ASP A 1 263 ? -0.876 13.018 -11.256 1.00 92.56 263 ASP A N 1
ATOM 2065 C CA . ASP A 1 263 ? -1.793 13.188 -12.387 1.00 92.56 263 ASP A CA 1
ATOM 2066 C C . ASP A 1 263 ? -3.079 13.919 -11.986 1.00 92.56 263 ASP A C 1
ATOM 2068 O O . ASP A 1 263 ? -3.580 14.741 -12.751 1.00 92.56 263 ASP A O 1
ATOM 2072 N N . TYR A 1 264 ? -3.588 13.664 -10.778 1.00 92.81 264 TYR A N 1
ATOM 2073 C CA . TYR A 1 264 ? -4.845 14.240 -10.304 1.00 92.81 264 TYR A CA 1
ATOM 2074 C C . TYR A 1 264 ? -4.696 15.692 -9.821 1.00 92.81 264 TYR A C 1
ATOM 2076 O O . TYR A 1 264 ? -5.480 16.559 -10.201 1.00 92.81 264 TYR A O 1
ATOM 2084 N N . PHE A 1 265 ? -3.693 15.979 -8.984 1.00 93.44 265 PHE A N 1
ATOM 2085 C CA . PHE A 1 265 ? -3.540 17.285 -8.322 1.00 93.44 265 PHE A CA 1
ATOM 2086 C C . PHE A 1 265 ? -2.437 18.167 -8.911 1.00 93.44 265 PHE A C 1
ATOM 2088 O O . PHE A 1 265 ? -2.338 19.355 -8.588 1.00 93.44 265 PHE A O 1
ATOM 2095 N N . GLY A 1 266 ? -1.573 17.601 -9.750 1.00 94.88 266 GLY A N 1
ATOM 2096 C CA . GLY A 1 266 ? -0.464 18.311 -10.363 1.00 94.88 266 GLY A CA 1
ATOM 2097 C C . GLY A 1 266 ? 0.767 18.501 -9.459 1.00 94.88 266 GLY A C 1
ATOM 2098 O O . GLY A 1 266 ? 0.791 18.122 -8.279 1.00 94.88 266 GLY A O 1
ATOM 2099 N N . PRO A 1 267 ? 1.846 19.093 -10.009 1.00 95.56 267 PRO A N 1
ATOM 2100 C CA . PRO A 1 267 ? 3.173 19.070 -9.387 1.00 95.56 267 PRO A CA 1
ATOM 2101 C C . PRO A 1 267 ? 3.285 19.832 -8.063 1.00 95.56 267 PRO A C 1
ATOM 2103 O O . PRO A 1 267 ? 4.049 19.439 -7.183 1.00 95.56 267 PRO A O 1
ATOM 2106 N N . GLU A 1 268 ? 2.560 20.941 -7.910 1.00 94.56 268 GLU A N 1
ATOM 2107 C CA . GLU A 1 268 ? 2.687 21.800 -6.729 1.00 94.56 268 GLU A CA 1
ATOM 2108 C C . GLU A 1 268 ? 2.071 21.154 -5.483 1.00 94.56 268 GLU A C 1
ATOM 2110 O O . GLU A 1 268 ? 2.723 21.075 -4.439 1.00 94.56 268 GLU A O 1
ATOM 2115 N N . ALA A 1 269 ? 0.848 20.633 -5.613 1.00 93.19 269 ALA A N 1
ATOM 2116 C CA . ALA A 1 269 ? 0.194 19.861 -4.564 1.00 93.19 269 ALA A CA 1
ATOM 2117 C C . ALA A 1 269 ? 0.997 18.598 -4.232 1.00 93.19 269 ALA A C 1
ATOM 2119 O O . ALA A 1 269 ? 1.228 18.310 -3.059 1.00 93.19 269 ALA A O 1
ATOM 2120 N N . THR A 1 270 ? 1.519 17.913 -5.254 1.00 95.75 270 THR A N 1
ATOM 2121 C CA . THR A 1 270 ? 2.388 16.742 -5.072 1.00 95.75 270 THR A CA 1
ATOM 2122 C C . THR A 1 270 ? 3.620 17.075 -4.243 1.00 95.75 270 THR A C 1
ATOM 2124 O O . THR A 1 270 ? 3.927 16.349 -3.306 1.00 95.75 270 THR A O 1
ATOM 2127 N N . ARG A 1 271 ? 4.305 18.196 -4.507 1.00 96.12 271 ARG A N 1
ATOM 2128 C CA . ARG A 1 271 ? 5.470 18.610 -3.708 1.00 96.12 271 ARG A CA 1
ATOM 2129 C C . ARG A 1 271 ? 5.108 18.807 -2.234 1.00 96.12 271 ARG A C 1
ATOM 2131 O O . ARG A 1 271 ? 5.846 18.350 -1.367 1.00 96.12 271 ARG A O 1
ATOM 2138 N N . ARG A 1 272 ? 3.971 19.454 -1.945 1.00 94.00 272 ARG A N 1
ATOM 2139 C CA . ARG A 1 272 ? 3.487 19.623 -0.563 1.00 94.00 272 ARG A CA 1
ATOM 2140 C C . ARG A 1 272 ? 3.180 18.282 0.097 1.00 94.00 272 ARG A C 1
ATOM 2142 O O . ARG A 1 272 ? 3.584 18.077 1.239 1.00 94.00 272 ARG A O 1
ATOM 2149 N N . LYS A 1 273 ? 2.512 17.373 -0.622 1.00 94.50 273 LYS A N 1
ATOM 2150 C CA . LYS A 1 273 ? 2.197 16.028 -0.125 1.00 94.50 273 LYS A CA 1
ATOM 2151 C C . LYS A 1 273 ? 3.471 15.237 0.164 1.00 94.50 273 LYS A C 1
ATOM 2153 O O . LYS A 1 273 ? 3.603 14.719 1.261 1.00 94.50 273 LYS A O 1
ATOM 2158 N N . VAL A 1 274 ? 4.441 15.235 -0.754 1.00 97.12 274 VAL A N 1
ATOM 2159 C CA . VAL A 1 274 ? 5.753 14.593 -0.563 1.00 97.12 274 VAL A CA 1
ATOM 2160 C C . VAL A 1 274 ? 6.456 15.123 0.687 1.00 97.12 274 VAL A C 1
ATOM 2162 O O . VAL A 1 274 ? 6.902 14.325 1.506 1.00 97.12 274 VAL A O 1
ATOM 2165 N N . ALA A 1 275 ? 6.509 16.446 0.871 1.00 95.75 275 ALA A N 1
ATOM 2166 C CA . ALA A 1 275 ? 7.124 17.050 2.051 1.00 95.75 275 ALA A CA 1
ATOM 2167 C C . ALA A 1 275 ? 6.421 16.631 3.353 1.00 95.75 275 ALA A C 1
ATOM 2169 O O . ALA A 1 275 ? 7.068 16.236 4.321 1.00 95.75 275 ALA A O 1
ATOM 2170 N N . TYR A 1 276 ? 5.086 16.671 3.368 1.00 93.25 276 TYR A N 1
ATOM 2171 C CA . TYR A 1 276 ? 4.282 16.223 4.505 1.00 93.25 276 TYR A CA 1
ATOM 2172 C C . TYR A 1 276 ? 4.526 14.740 4.833 1.00 93.25 276 TYR A C 1
ATOM 2174 O O . TYR A 1 276 ? 4.806 14.401 5.983 1.00 93.25 276 TYR A O 1
ATOM 2182 N N . THR A 1 277 ? 4.496 13.871 3.821 1.00 95.19 277 THR A N 1
ATOM 2183 C CA . THR A 1 277 ? 4.710 12.428 3.965 1.00 95.19 277 THR A CA 1
ATOM 2184 C C . THR A 1 277 ? 6.131 12.103 4.448 1.00 95.19 277 THR A C 1
ATOM 2186 O O . THR A 1 277 ? 6.295 11.303 5.365 1.00 95.19 277 THR A O 1
ATOM 2189 N N . LEU A 1 278 ? 7.173 12.757 3.917 1.00 95.50 278 LEU A N 1
ATOM 2190 C CA . LEU A 1 278 ? 8.567 12.511 4.326 1.00 95.50 278 LEU A CA 1
ATOM 2191 C C . LEU A 1 278 ? 8.882 12.942 5.761 1.00 95.50 278 LEU A C 1
ATOM 2193 O O . LEU A 1 278 ? 9.744 12.342 6.403 1.00 95.50 278 LEU A O 1
ATOM 2197 N N . ARG A 1 279 ? 8.198 13.965 6.279 1.00 92.38 279 ARG A N 1
ATOM 2198 C CA . ARG A 1 279 ? 8.355 14.399 7.678 1.00 92.38 279 ARG A CA 1
ATOM 2199 C C . ARG A 1 279 ? 7.776 13.396 8.671 1.00 92.38 279 ARG A C 1
ATOM 2201 O O . ARG A 1 279 ? 8.243 13.348 9.805 1.00 92.38 279 ARG A O 1
ATOM 2208 N N . ARG A 1 280 ? 6.781 12.610 8.247 1.00 91.75 280 ARG A N 1
ATOM 2209 C CA . ARG A 1 280 ? 6.187 11.515 9.031 1.00 91.75 280 ARG A CA 1
ATOM 2210 C C . ARG A 1 280 ? 6.962 10.202 8.891 1.00 91.75 280 ARG A C 1
ATOM 2212 O O . ARG A 1 280 ? 6.919 9.389 9.806 1.00 91.75 280 ARG A O 1
ATOM 2219 N N . LEU A 1 281 ? 7.695 10.024 7.790 1.00 94.50 281 LEU A N 1
ATOM 2220 C CA . LEU A 1 281 ? 8.532 8.852 7.541 1.00 94.50 281 LEU A CA 1
ATOM 2221 C C . LEU A 1 281 ? 9.821 8.894 8.378 1.00 94.50 281 LEU A C 1
ATOM 2223 O O . LEU A 1 281 ? 10.672 9.785 8.216 1.00 94.50 281 LEU A O 1
ATOM 2227 N N . ARG A 1 282 ? 9.999 7.890 9.241 1.00 94.56 282 ARG A N 1
ATOM 2228 C CA . ARG A 1 282 ? 11.181 7.768 10.099 1.00 94.56 282 ARG A CA 1
ATOM 2229 C C . ARG A 1 282 ? 12.469 7.621 9.280 1.00 94.56 282 ARG A C 1
ATOM 2231 O O . ARG A 1 282 ? 12.449 7.008 8.208 1.00 94.56 282 ARG A O 1
ATOM 2238 N N . PRO A 1 283 ? 13.615 8.130 9.775 1.00 93.50 283 PRO A N 1
ATOM 2239 C CA . PRO A 1 283 ? 14.890 8.041 9.066 1.00 93.50 283 PRO A CA 1
ATOM 2240 C C . PRO A 1 283 ? 15.262 6.622 8.620 1.00 93.50 283 PRO A C 1
ATOM 2242 O O . PRO A 1 283 ? 15.736 6.439 7.501 1.00 93.50 283 PRO A O 1
ATOM 2245 N N . GLU A 1 284 ? 14.995 5.609 9.448 1.00 94.00 284 GLU A N 1
ATOM 2246 C CA . GLU A 1 284 ? 15.331 4.213 9.153 1.00 94.00 284 GLU A CA 1
ATOM 2247 C C . GLU A 1 284 ? 14.511 3.646 7.985 1.00 94.00 284 GLU A C 1
AT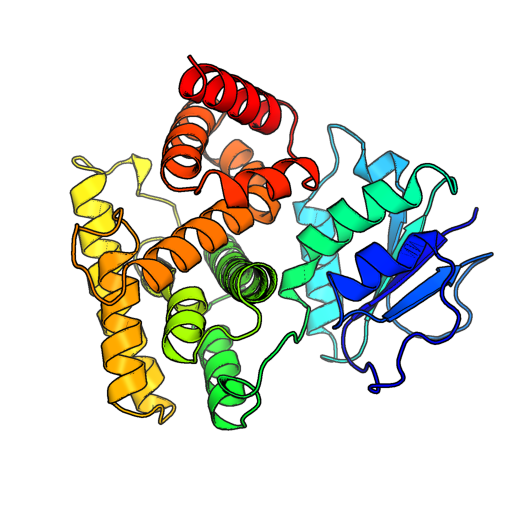OM 2249 O O . GLU A 1 284 ? 14.997 2.787 7.246 1.00 94.00 284 GLU A O 1
ATOM 2254 N N . ALA A 1 285 ? 13.281 4.134 7.796 1.00 95.69 285 ALA A N 1
ATOM 2255 C CA . ALA A 1 285 ? 12.380 3.694 6.736 1.00 95.69 285 ALA A CA 1
ATOM 2256 C C . ALA A 1 285 ? 12.676 4.365 5.381 1.00 95.69 285 ALA A C 1
ATOM 2258 O O . ALA A 1 285 ? 12.330 3.820 4.334 1.00 95.69 285 ALA A O 1
ATOM 2259 N N . ARG A 1 286 ? 13.400 5.493 5.359 1.00 95.25 286 ARG A N 1
ATOM 2260 C CA . ARG A 1 286 ? 13.752 6.208 4.114 1.00 95.25 286 ARG A CA 1
ATOM 2261 C C . ARG A 1 286 ? 14.583 5.373 3.146 1.00 95.25 286 ARG A C 1
ATOM 2263 O O . ARG A 1 286 ? 14.461 5.559 1.942 1.00 95.25 286 ARG A O 1
ATOM 2270 N N . ARG A 1 287 ? 15.360 4.409 3.649 1.00 93.81 287 ARG A N 1
ATOM 2271 C CA . ARG A 1 287 ? 16.149 3.481 2.819 1.00 93.81 287 ARG A CA 1
ATOM 2272 C C . ARG A 1 287 ? 15.305 2.701 1.805 1.00 93.81 287 ARG A C 1
ATOM 2274 O O . ARG A 1 287 ? 15.833 2.240 0.803 1.00 93.81 287 ARG A O 1
ATOM 2281 N N . TYR A 1 288 ? 14.010 2.512 2.073 1.00 95.94 288 TYR A N 1
ATOM 2282 C CA . TYR A 1 288 ? 13.133 1.786 1.157 1.00 95.94 288 TYR A CA 1
ATOM 2283 C C . TYR A 1 288 ? 12.780 2.609 -0.082 1.00 95.94 288 TYR A C 1
ATOM 2285 O O . TYR A 1 288 ? 12.456 2.010 -1.101 1.00 95.94 288 TYR A O 1
ATOM 2293 N N . LEU A 1 289 ? 12.901 3.943 -0.032 1.00 96.38 289 LEU A N 1
ATOM 2294 C CA . LEU A 1 289 ? 12.634 4.826 -1.171 1.00 96.38 289 LEU A CA 1
ATOM 2295 C C . LEU A 1 289 ? 13.582 4.557 -2.348 1.00 96.38 289 LEU A C 1
ATOM 2297 O O . LEU A 1 289 ? 13.159 4.669 -3.496 1.00 96.38 289 LEU A O 1
ATOM 2301 N N . ASP A 1 290 ? 14.821 4.138 -2.073 1.00 92.00 290 ASP A N 1
ATOM 2302 C CA . ASP A 1 290 ? 15.824 3.811 -3.098 1.00 92.00 290 ASP A CA 1
ATOM 2303 C C . ASP A 1 290 ? 15.412 2.612 -3.967 1.00 92.00 290 ASP A C 1
ATOM 2305 O O . ASP A 1 290 ? 15.843 2.486 -5.112 1.00 92.00 290 ASP A O 1
ATOM 2309 N N . GLY A 1 291 ? 14.568 1.728 -3.425 1.00 92.06 291 GLY A N 1
ATOM 2310 C CA . GLY A 1 291 ? 14.039 0.553 -4.116 1.00 92.06 291 GLY A CA 1
ATOM 2311 C C . GLY A 1 291 ? 12.713 0.796 -4.838 1.00 92.06 291 GLY A C 1
ATOM 2312 O O . GLY A 1 291 ? 12.096 -0.172 -5.284 1.00 92.06 291 GLY A O 1
ATOM 2313 N N . LEU A 1 292 ? 12.236 2.045 -4.917 1.00 95.69 292 LEU A N 1
ATOM 2314 C CA . LEU A 1 292 ? 10.951 2.386 -5.527 1.00 95.69 292 LEU A CA 1
ATOM 2315 C C . LEU A 1 292 ? 11.124 3.033 -6.898 1.00 95.69 292 LEU A C 1
ATOM 2317 O O . LEU A 1 292 ? 11.914 3.958 -7.097 1.00 95.69 292 LEU A O 1
ATOM 2321 N N . ARG A 1 293 ? 10.263 2.635 -7.836 1.00 95.31 293 ARG A N 1
ATOM 2322 C CA . ARG A 1 293 ? 10.096 3.351 -9.098 1.00 95.31 293 ARG A CA 1
ATOM 2323 C C . ARG A 1 293 ? 9.203 4.572 -8.887 1.00 95.31 293 ARG A C 1
ATOM 2325 O O . ARG A 1 293 ? 7.980 4.475 -8.905 1.00 95.31 293 ARG A O 1
ATOM 2332 N N . LEU A 1 294 ? 9.821 5.742 -8.754 1.00 95.44 294 LEU A N 1
ATOM 2333 C CA . LEU A 1 294 ? 9.118 7.026 -8.680 1.00 95.44 294 LEU A CA 1
ATOM 2334 C C . LEU A 1 294 ? 9.123 7.739 -10.035 1.00 95.44 294 LEU A C 1
ATOM 2336 O O . LEU A 1 294 ? 10.136 7.750 -10.739 1.00 95.44 294 LEU A O 1
ATOM 2340 N N . ARG A 1 295 ? 8.020 8.407 -10.397 1.00 93.50 295 ARG A N 1
ATOM 2341 C CA . ARG A 1 295 ? 8.021 9.315 -11.559 1.00 93.50 295 ARG A CA 1
ATOM 2342 C C . ARG A 1 295 ? 9.050 10.434 -11.347 1.00 93.50 295 ARG A C 1
ATOM 2344 O O . ARG A 1 295 ? 9.191 10.890 -10.212 1.00 93.50 295 ARG A O 1
ATOM 2351 N N . PRO A 1 296 ? 9.715 10.943 -12.406 1.00 94.50 296 PRO A N 1
ATOM 2352 C CA . PRO A 1 296 ? 10.791 11.929 -12.263 1.00 94.50 296 PRO A CA 1
ATOM 2353 C C . PRO A 1 296 ? 10.427 13.148 -11.403 1.00 94.50 296 PRO A C 1
ATOM 2355 O O . PRO A 1 296 ? 11.221 13.580 -10.576 1.00 94.50 296 PRO A O 1
ATOM 2358 N N . THR A 1 297 ? 9.203 13.668 -11.538 1.00 95.31 297 THR A N 1
ATOM 2359 C CA . THR A 1 297 ? 8.714 14.797 -10.731 1.00 95.31 297 THR A CA 1
ATOM 2360 C C . THR A 1 297 ? 8.597 14.459 -9.242 1.00 95.31 297 THR A C 1
ATOM 2362 O O . THR A 1 297 ? 8.948 15.288 -8.406 1.00 95.31 297 THR A O 1
ATOM 2365 N N . VAL A 1 298 ? 8.134 13.251 -8.904 1.00 96.88 298 VAL A N 1
ATOM 2366 C CA . VAL A 1 298 ? 8.045 12.777 -7.513 1.00 96.88 298 VAL A CA 1
ATOM 2367 C C . VAL A 1 298 ? 9.448 12.535 -6.958 1.00 96.88 298 VAL A C 1
ATOM 2369 O O . VAL A 1 298 ? 9.758 13.018 -5.876 1.00 96.88 298 VAL A O 1
ATOM 2372 N N . ALA A 1 299 ? 10.318 11.867 -7.723 1.00 96.88 299 ALA A N 1
ATOM 2373 C CA . ALA A 1 299 ? 11.705 11.612 -7.337 1.00 96.88 299 ALA A CA 1
ATOM 2374 C C . ALA A 1 299 ? 12.470 12.914 -7.038 1.00 96.88 299 ALA A C 1
ATOM 2376 O O . ALA A 1 299 ? 13.149 13.015 -6.020 1.00 96.88 299 ALA A O 1
ATOM 2377 N N . ALA A 1 300 ? 12.303 13.939 -7.881 1.00 96.94 300 ALA A N 1
ATOM 2378 C CA . ALA A 1 300 ? 12.911 15.250 -7.668 1.00 96.94 300 ALA A CA 1
ATOM 2379 C C . ALA A 1 300 ? 12.379 15.949 -6.404 1.00 96.94 300 ALA A C 1
ATOM 2381 O O . ALA A 1 300 ? 13.149 16.575 -5.680 1.00 96.94 300 ALA A O 1
ATOM 2382 N N . ALA A 1 301 ? 11.076 15.835 -6.118 1.00 97.69 301 ALA A N 1
ATOM 2383 C CA . ALA A 1 301 ? 10.496 16.377 -4.890 1.00 97.69 301 ALA A CA 1
ATOM 2384 C C . ALA A 1 301 ? 11.013 15.650 -3.638 1.00 97.69 301 ALA A C 1
ATOM 2386 O O . ALA A 1 301 ? 11.298 16.303 -2.637 1.00 97.69 301 ALA A O 1
ATOM 2387 N N . VAL A 1 302 ? 11.172 14.323 -3.707 1.00 97.75 302 VAL A N 1
ATOM 2388 C CA . VAL A 1 302 ? 11.746 13.518 -2.619 1.00 97.75 302 VAL A CA 1
ATOM 2389 C C . VAL A 1 302 ? 13.193 13.926 -2.354 1.00 97.75 302 VAL A C 1
ATOM 2391 O O . VAL A 1 302 ? 13.533 14.217 -1.212 1.00 97.75 302 VAL A O 1
ATOM 2394 N N . ALA A 1 303 ? 14.024 14.009 -3.396 1.00 96.88 303 ALA A N 1
ATOM 2395 C CA . ALA A 1 303 ? 15.427 14.399 -3.263 1.00 96.88 303 ALA A CA 1
ATOM 2396 C C . ALA A 1 303 ? 15.580 15.784 -2.611 1.00 96.88 303 ALA A C 1
ATOM 2398 O O . ALA A 1 303 ? 16.320 15.925 -1.641 1.00 96.88 303 ALA A O 1
ATOM 2399 N N . ALA A 1 304 ? 14.817 16.777 -3.080 1.00 96.44 304 ALA A N 1
ATOM 2400 C CA . ALA A 1 304 ? 14.870 18.134 -2.540 1.00 96.44 304 ALA A CA 1
ATOM 2401 C C . ALA A 1 304 ? 14.471 18.210 -1.054 1.00 96.44 304 ALA A C 1
ATOM 2403 O O . ALA A 1 304 ? 15.104 18.929 -0.283 1.00 96.44 304 ALA A O 1
ATOM 2404 N N . GLU A 1 305 ? 13.439 17.473 -0.628 1.00 96.31 305 GLU A N 1
ATOM 2405 C CA . GLU A 1 305 ? 13.039 17.465 0.786 1.00 96.31 305 GLU A CA 1
ATOM 2406 C C . GLU A 1 305 ? 14.045 16.691 1.652 1.00 96.31 305 GLU A C 1
ATOM 2408 O O . GLU A 1 305 ? 14.326 17.106 2.773 1.00 96.31 305 GLU A O 1
ATOM 2413 N N . LEU A 1 306 ? 14.630 15.595 1.153 1.00 94.44 306 LEU A N 1
ATOM 2414 C CA . LEU A 1 306 ? 15.674 14.866 1.882 1.00 94.44 306 LEU A CA 1
ATOM 2415 C C . LEU A 1 306 ? 16.925 15.724 2.104 1.00 94.44 306 LEU A C 1
ATOM 2417 O O . LEU A 1 306 ? 17.481 15.695 3.200 1.00 94.44 306 LEU A O 1
ATOM 2421 N N . GLU A 1 307 ? 17.332 16.511 1.105 1.00 93.88 307 GLU A N 1
ATOM 2422 C CA . GLU A 1 307 ? 18.404 17.503 1.248 1.00 93.88 307 GLU A CA 1
ATOM 2423 C C . GLU A 1 307 ? 18.049 18.564 2.298 1.00 93.88 307 GLU A C 1
ATOM 2425 O O . GLU A 1 307 ? 18.865 18.861 3.168 1.00 93.88 307 GLU A O 1
ATOM 2430 N N . ALA A 1 308 ? 16.819 19.088 2.273 1.00 92.81 308 ALA A N 1
ATOM 2431 C CA . ALA A 1 308 ? 16.356 20.078 3.245 1.00 92.81 308 ALA A CA 1
ATOM 2432 C C . ALA A 1 308 ? 16.290 19.534 4.682 1.00 92.81 308 ALA A C 1
ATOM 2434 O O . ALA A 1 308 ? 16.534 20.278 5.624 1.00 92.81 308 ALA A O 1
ATOM 2435 N N . LEU A 1 309 ? 15.976 18.248 4.862 1.00 89.19 309 LEU A N 1
ATOM 2436 C CA . LEU A 1 309 ? 15.956 17.586 6.171 1.00 89.19 309 LEU A CA 1
ATOM 2437 C C . LEU A 1 309 ? 17.357 17.240 6.700 1.00 89.19 309 LEU A C 1
ATOM 2439 O O . LEU A 1 309 ? 17.486 16.908 7.878 1.00 89.19 309 LEU A O 1
ATOM 2443 N N . ALA A 1 310 ? 18.378 17.254 5.838 1.00 87.19 310 ALA A N 1
ATOM 2444 C CA . ALA A 1 310 ? 19.770 16.992 6.201 1.00 87.19 310 ALA A CA 1
ATOM 2445 C C . ALA A 1 310 ? 20.577 18.270 6.503 1.00 87.19 310 ALA A C 1
ATOM 2447 O O . ALA A 1 310 ? 21.677 18.164 7.052 1.00 87.19 310 ALA A O 1
ATOM 2448 N N . ALA A 1 311 ? 20.055 19.441 6.122 1.00 78.88 311 ALA A N 1
ATOM 2449 C CA . ALA A 1 311 ? 20.642 20.762 6.358 1.00 78.88 311 ALA A CA 1
ATOM 2450 C C . ALA A 1 311 ? 20.288 21.315 7.748 1.00 78.88 311 ALA A C 1
ATOM 2452 O O . ALA A 1 311 ? 21.168 21.986 8.336 1.00 78.88 311 ALA A O 1
#

Radius of gyration: 19.31 Å; Cα contacts (8 Å, |Δi|>4): 403; chains: 1; bounding box: 42×51×50 Å

Solvent-accessible surface area (backbone atoms only — not comparable to full-atom values): 17070 Å² total; per-residue (Å²): 111,43,32,43,33,38,34,34,53,85,71,69,88,70,71,85,77,84,67,58,79,84,47,51,64,57,42,69,72,40,70,54,44,49,77,43,82,24,85,52,82,81,92,64,88,63,53,64,49,78,44,45,44,75,51,67,71,38,94,77,51,58,61,66,60,53,48,53,54,49,48,53,55,53,63,70,75,68,52,48,31,33,41,35,40,36,42,56,82,89,51,43,62,60,50,47,49,24,53,51,58,56,49,38,48,68,47,82,74,69,44,80,69,53,69,41,77,58,45,52,47,47,55,48,53,56,52,69,70,42,59,61,90,32,71,54,28,35,51,50,52,50,43,19,40,27,13,34,44,36,37,43,70,77,36,63,78,62,49,54,27,57,49,49,20,33,48,32,42,65,57,36,40,66,73,79,30,35,88,50,86,56,71,92,71,46,92,47,57,66,61,52,50,46,53,44,14,45,52,7,14,54,54,42,37,54,53,42,51,72,65,63,56,58,67,70,45,36,56,48,13,23,50,46,16,39,47,46,90,51,81,67,55,93,88,45,89,54,33,69,55,40,49,45,46,31,33,14,48,36,48,26,37,54,49,64,44,46,61,54,46,33,73,73,64,30,69,68,55,37,43,54,49,49,49,57,41,53,75,56,33,49,78,84,60,54,68,57,58,80,52,43,73,55,52,69,71,56,45,52,42,48,52,55,46,55,54,61,76,72,108

Foldseek 3Di:
DKWKKKKFAPDDPPPPPD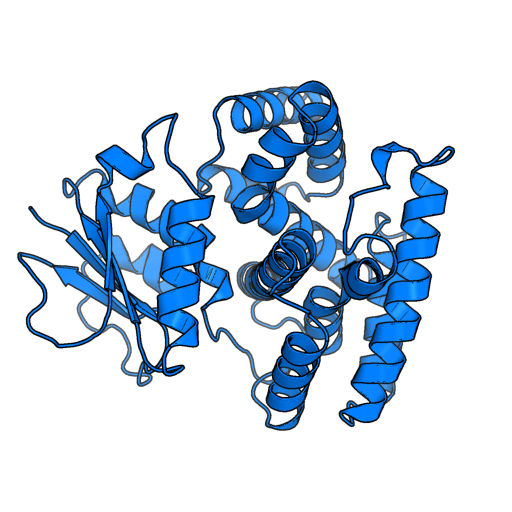DPPLCPVVCVLQVQIDIDIPPDDDPDPAAEDEDELVLLPDLPNDQPVVVVVVCCSCPVPVHMHIYIYDYDPVRHSLSVLAVVLLVQLRGPQADPQCPDPLNVVVLVVLVVLQPCVQPVSVLLQSLLSSLLSLLCSVPVCDHLLLSLLSNQLQSLCSPVDRHHDCLVVDPDNVVVSLVRLLVSLVVSLVVSVVSPDDPVSSVSSSVLSNDLLDQDDPPPPCNVSSLSSLLSSLVSCFSHPLVVCCVRVNLPVSLVVLLSSVVSHDPVSVVCNSSHDGNPSNVVSNVVSVVVVVD

Secondary structure (DSSP, 8-state):
-EEEEEEES---S---TT--HHHHHHHHH-TTSEEEEESSS--S---EEEEEHHHHHSTT--HHHHHHHHHHHHHHSSS-EEEEEEE-TTTHHHHHHHHHHHTGGG-----TTT-SHHHHHHHHHHHHHS-TTSHHHHHHHHHHHHHHHHHHHH-TT--HHHHHHHHHTTTTHHHHSSSS--GGG-SSHHHHHHHHHHHHHHHHHHHHHHHT--HHHHHHHHHHHHHTTSPPPTT-TTHHHHHHHHHHHHHHIIIIIHHHHHHHHHHHHHHHHHHHHHHHS-GGGGGGGGGS---HHHHHHHHHHHHHHH-

Mean predicted aligned error: 4.44 Å

pLDDT: mean 91.99, std 8.67, range [44.84, 98.69]